Protein AF-A0A7L4PJ26-F1 (afdb_monomer)

Solvent-accessible surface area (backbone atoms only — not comparable to full-atom values): 9866 Å² total; per-residue (Å²): 137,61,69,66,60,58,50,50,52,51,51,52,49,51,50,51,50,51,50,52,51,48,54,57,54,48,60,73,40,50,62,30,52,52,49,12,54,52,49,28,62,67,41,43,66,56,24,50,59,35,28,77,72,65,74,39,70,67,61,18,44,49,53,59,51,48,52,52,50,52,55,48,49,56,54,47,43,45,20,51,21,42,43,29,53,58,48,44,71,73,44,66,91,89,40,71,70,36,56,55,32,50,53,51,21,53,53,36,49,48,51,45,66,61,50,48,55,56,52,49,57,66,38,58,81,59,44,83,76,46,63,65,71,60,56,66,55,49,55,55,52,53,52,54,46,38,74,62,46,78,84,52,62,71,58,52,52,50,42,48,52,52,18,52,53,49,20,52,50,46,64,74,47,45,78,66,59,55,70,78,76,111

Foldseek 3Di:
DDPVVVVVVVVVVVVVVVVVVVVVVVVLQPVLLVLLVVLLVVCLVQLVVQCVVPVDNLVSLCVSLVVVVVVVVLLLLLLLLLLLVVVLVVDDPPDPSSVVSPVSSVVSVVVCVVVVVVVVVVCVVVCVPPPPVVCVVPVVVSVVCSNVSHPCSVVVVVSNVSSSVSNSCCNRCVVVVVVVVD

Secondary structure (DSSP, 8-state):
--HHHHHHHHHHHHHHHHHHHHHHHHHHHHHHHHHHHHHHHHHHHHHHHHHHHH--HHHHHHHHHHHHHHHHHHHHHHHHHHHHHHHHHHSPTT-HHHHHHHHHHHHHHHHHHHHHHHHHHHHHTTGGGS-HHHHHHHHHHHHHHHHHTTS-HHHHHHHHHHHHHHHHHHHHHHHHHGGG--

pLDDT: mean 72.15, std 15.3, range [34.91, 95.44]

Sequence (182 aa):
MGQDRRFNIVAAFVIVLAFLAAVYITKAFITTILLSIFLAYILHPFYRKLHDITGNKQLSVAIPVLVVLLVFIFIFLGAIGALATELSILLEPGQPLREEIEEFSGQAMSLAHTYLPTLAARYMDRLSELPMAAASWALPALRDWVTSGASSVPVLFTEFTVAVFFTYYMIIDGPGTLKWAL

Radius of gyration: 22.88 Å; Cα contacts (8 Å, |Δi|>4): 90; chains: 1; bounding box: 68×31×54 Å

Mean predicted aligned error: 13.31 Å

Structure (mmCIF, N/CA/C/O backbone):
data_AF-A0A7L4PJ26-F1
#
_entry.id   AF-A0A7L4PJ26-F1
#
loop_
_atom_site.group_PDB
_atom_site.id
_atom_site.type_symbol
_atom_site.label_atom_id
_atom_site.label_alt_id
_atom_site.label_comp_id
_atom_site.label_asym_id
_atom_site.label_entity_id
_atom_site.label_seq_id
_atom_site.pdbx_PDB_ins_code
_atom_site.Cartn_x
_atom_site.Cartn_y
_atom_site.Cartn_z
_atom_site.occupancy
_atom_site.B_iso_or_equiv
_atom_site.auth_seq_id
_atom_site.auth_comp_id
_atom_site.auth_asym_id
_atom_site.auth_atom_id
_atom_site.pdbx_PDB_model_num
ATOM 1 N N . MET A 1 1 ? -45.159 -14.137 -29.961 1.00 53.47 1 MET A N 1
ATOM 2 C CA . MET A 1 1 ? -44.144 -14.499 -28.941 1.00 53.47 1 MET A CA 1
ATOM 3 C C . MET A 1 1 ? -43.607 -13.208 -28.342 1.00 53.47 1 MET A C 1
ATOM 5 O O . MET A 1 1 ? -43.000 -12.435 -29.070 1.00 53.47 1 MET A O 1
ATOM 9 N N . GLY A 1 2 ? -43.967 -12.935 -27.084 1.00 60.16 2 GLY A N 1
ATOM 10 C CA . GLY A 1 2 ? -44.006 -11.591 -26.493 1.00 60.16 2 GLY A CA 1
ATOM 11 C C . GLY A 1 2 ? -42.650 -10.916 -26.288 1.00 60.16 2 GLY A C 1
ATOM 12 O O . GLY A 1 2 ? -41.658 -11.566 -25.953 1.00 60.16 2 GLY A O 1
ATOM 13 N N . GLN A 1 3 ? -42.648 -9.599 -26.486 1.00 68.88 3 GLN A N 1
ATOM 14 C CA . GLN A 1 3 ? -41.539 -8.664 -26.277 1.00 68.88 3 GLN A CA 1
ATOM 15 C C . GLN A 1 3 ? -40.882 -8.837 -24.893 1.00 68.88 3 GLN A C 1
ATOM 17 O O . GLN A 1 3 ? -39.655 -8.828 -24.791 1.00 68.88 3 GLN A O 1
ATOM 22 N N . ASP A 1 4 ? -41.683 -9.163 -23.878 1.00 76.81 4 ASP A N 1
ATOM 23 C CA . ASP A 1 4 ? -41.254 -9.414 -22.495 1.00 76.81 4 ASP A CA 1
ATOM 24 C C . ASP A 1 4 ? -40.296 -10.605 -22.365 1.00 76.81 4 ASP A C 1
ATOM 26 O O . ASP A 1 4 ? -39.356 -10.583 -21.572 1.00 76.81 4 ASP A O 1
ATOM 30 N N . ARG A 1 5 ? -40.469 -11.647 -23.190 1.00 78.12 5 ARG A N 1
ATOM 31 C CA . ARG A 1 5 ? -39.596 -12.829 -23.160 1.00 78.12 5 ARG A CA 1
ATOM 32 C C . ARG A 1 5 ? -38.215 -12.520 -23.735 1.00 78.12 5 ARG A C 1
ATOM 34 O O . ARG A 1 5 ? -37.225 -13.030 -23.228 1.00 78.12 5 ARG A O 1
ATOM 41 N N . ARG A 1 6 ? -38.135 -11.684 -24.776 1.00 80.00 6 ARG A N 1
ATOM 42 C CA . ARG A 1 6 ? -36.849 -11.249 -25.353 1.00 80.00 6 ARG A CA 1
ATOM 43 C C . ARG A 1 6 ? -36.126 -10.296 -24.402 1.00 80.00 6 ARG A C 1
ATOM 45 O O . ARG A 1 6 ? -34.929 -10.459 -24.198 1.00 80.00 6 ARG A O 1
ATOM 52 N N . PHE A 1 7 ? -36.862 -9.376 -23.774 1.00 83.69 7 PHE A N 1
ATOM 53 C CA . PHE A 1 7 ? -36.324 -8.475 -22.757 1.00 83.69 7 PHE A CA 1
ATOM 54 C C . PHE A 1 7 ? -35.778 -9.237 -21.541 1.00 83.69 7 PHE A C 1
ATOM 56 O O . PHE A 1 7 ? -34.633 -9.012 -21.164 1.00 83.69 7 PHE A O 1
ATOM 63 N N . ASN A 1 8 ? -36.518 -10.212 -20.998 1.00 89.12 8 ASN A N 1
ATOM 64 C CA . ASN A 1 8 ? -36.042 -11.028 -19.874 1.00 89.12 8 ASN A CA 1
ATOM 65 C C . ASN A 1 8 ? -34.800 -11.862 -20.210 1.00 89.12 8 ASN A C 1
ATOM 67 O O . ASN A 1 8 ? -33.936 -12.029 -19.355 1.00 89.12 8 ASN A O 1
ATOM 71 N N . ILE A 1 9 ? -34.677 -12.368 -21.442 1.00 89.44 9 ILE A N 1
ATOM 72 C CA . ILE A 1 9 ? -33.479 -13.111 -21.869 1.00 89.44 9 ILE A CA 1
ATOM 73 C C . ILE A 1 9 ? -32.263 -12.182 -21.936 1.00 89.44 9 ILE A C 1
ATOM 75 O O . ILE A 1 9 ? -31.192 -12.545 -21.457 1.00 89.44 9 ILE A O 1
ATOM 79 N N . VAL A 1 10 ? -32.425 -10.976 -22.488 1.00 91.25 10 VAL A N 1
ATOM 80 C CA . VAL A 1 10 ? -31.342 -9.984 -22.544 1.00 91.25 10 VAL A CA 1
ATOM 81 C C . VAL A 1 10 ? -30.976 -9.505 -21.140 1.00 91.25 10 VAL A C 1
ATOM 83 O O . VAL A 1 10 ? -29.796 -9.452 -20.812 1.00 91.25 10 VAL A O 1
ATOM 86 N N . ALA A 1 11 ? -31.959 -9.230 -20.282 1.00 89.50 11 ALA A N 1
ATOM 87 C CA . ALA A 1 11 ? -31.724 -8.843 -18.894 1.00 89.50 11 ALA A CA 1
ATOM 88 C C . ALA A 1 11 ? -30.979 -9.941 -18.117 1.00 89.50 11 ALA A C 1
ATOM 90 O O . ALA A 1 11 ? -29.985 -9.654 -17.456 1.00 89.50 11 ALA A O 1
ATOM 91 N N . ALA A 1 12 ? -31.394 -11.204 -18.254 1.00 90.69 12 ALA A N 1
ATOM 92 C CA . ALA A 1 12 ? -30.698 -12.334 -17.646 1.00 90.69 12 ALA A CA 1
ATOM 93 C C . ALA A 1 12 ? -29.257 -12.459 -18.162 1.00 90.69 12 ALA A C 1
ATOM 95 O O . ALA A 1 12 ? -28.340 -12.653 -17.369 1.00 90.69 12 ALA A O 1
ATOM 96 N N . PHE A 1 13 ? -29.037 -12.286 -19.469 1.00 94.31 13 PHE A N 1
ATOM 97 C CA . PHE A 1 13 ? -27.697 -12.301 -20.053 1.00 94.31 13 PHE A CA 1
ATOM 98 C C . PHE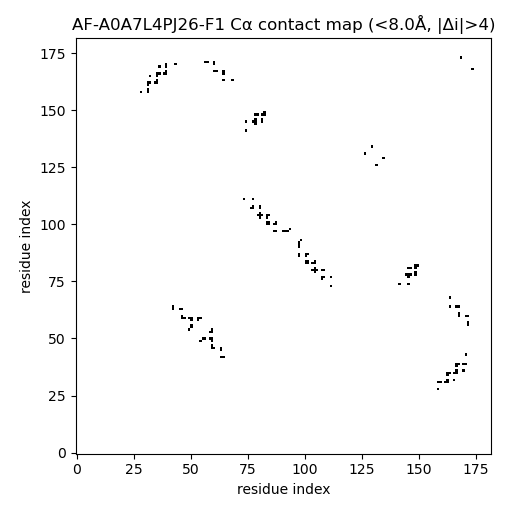 A 1 13 ? -26.814 -11.173 -19.502 1.00 94.31 13 PHE A C 1
ATOM 100 O O . PHE A 1 13 ? -25.672 -11.425 -19.131 1.00 94.31 13 PHE A O 1
ATOM 107 N N . VAL A 1 14 ? -27.345 -9.953 -19.381 1.00 93.31 14 VAL A N 1
ATOM 108 C CA . VAL A 1 14 ? -26.624 -8.806 -18.807 1.00 93.31 14 VAL A CA 1
ATOM 109 C C . VAL A 1 14 ? -26.287 -9.041 -17.335 1.00 93.31 14 VAL A C 1
ATOM 111 O O . VAL A 1 14 ? -25.165 -8.762 -16.928 1.00 93.31 14 VAL A O 1
ATOM 114 N N . ILE A 1 15 ? -27.210 -9.595 -16.544 1.00 94.56 15 ILE A N 1
ATOM 115 C CA . ILE A 1 15 ? -26.962 -9.923 -15.131 1.00 94.56 15 ILE A CA 1
ATOM 116 C C . ILE A 1 15 ? -25.866 -10.982 -15.007 1.00 94.56 15 ILE A C 1
ATOM 118 O O . ILE A 1 15 ? -24.952 -10.825 -14.201 1.00 94.56 15 ILE A O 1
ATOM 122 N N . VAL A 1 16 ? -25.923 -12.040 -15.819 1.00 95.44 16 VAL A N 1
ATOM 123 C CA . VAL A 1 16 ? -24.892 -13.086 -15.837 1.00 95.44 16 VAL A CA 1
ATOM 124 C C . VAL A 1 16 ? -23.545 -12.494 -16.247 1.00 95.44 16 VAL A C 1
ATOM 126 O O . VAL A 1 16 ? -22.550 -12.732 -15.571 1.00 95.44 16 VAL A O 1
ATOM 129 N N . LEU A 1 17 ? -23.504 -11.665 -17.291 1.00 92.94 17 LEU A N 1
ATOM 130 C CA . LEU A 1 17 ? -22.281 -10.995 -17.730 1.00 92.94 17 LEU A CA 1
ATOM 131 C C . LEU A 1 17 ? -21.709 -10.081 -16.634 1.00 92.94 17 LEU A C 1
ATOM 133 O O . LEU A 1 17 ? -20.512 -10.126 -16.368 1.00 92.94 17 LEU A O 1
ATOM 137 N N . ALA A 1 18 ? -22.559 -9.295 -15.969 1.00 91.38 18 ALA A N 1
ATOM 138 C CA . ALA A 1 18 ? -22.169 -8.434 -14.858 1.00 91.38 18 ALA A CA 1
ATOM 139 C C . ALA A 1 18 ? -21.641 -9.249 -13.669 1.00 91.38 18 ALA A C 1
ATOM 141 O O . ALA A 1 18 ? -20.639 -8.873 -13.069 1.00 91.38 18 ALA A O 1
ATOM 142 N N . PHE A 1 19 ? -22.263 -10.389 -13.361 1.00 92.94 19 PHE A N 1
ATOM 143 C CA . PHE A 1 19 ? -21.797 -11.301 -12.321 1.00 92.94 19 PHE A CA 1
ATOM 144 C C . PHE A 1 19 ? -20.434 -11.915 -12.667 1.00 92.94 19 PHE A C 1
ATOM 146 O O . PHE A 1 19 ? -19.528 -11.899 -11.839 1.00 92.94 19 PHE A O 1
ATOM 153 N N . LEU A 1 20 ? -20.249 -12.400 -13.899 1.00 90.56 20 LEU A N 1
ATOM 154 C CA . LEU A 1 20 ? -18.956 -12.909 -14.366 1.00 90.56 20 LEU A CA 1
ATOM 155 C C . LEU A 1 20 ? -17.874 -11.825 -14.336 1.00 90.56 20 LEU A C 1
ATOM 157 O O . LEU A 1 20 ? -16.760 -12.096 -13.891 1.00 90.56 20 LEU A O 1
ATOM 161 N N . ALA A 1 21 ? -18.200 -10.604 -14.765 1.00 83.25 21 ALA A N 1
ATOM 162 C CA . ALA A 1 21 ? -17.292 -9.466 -14.692 1.00 83.25 21 ALA A CA 1
ATOM 163 C C . ALA A 1 21 ? -16.924 -9.144 -13.238 1.00 83.25 21 ALA A C 1
ATOM 165 O O . ALA A 1 21 ? -15.745 -8.985 -12.935 1.00 83.25 21 ALA A O 1
ATOM 166 N N . ALA A 1 22 ? -17.901 -9.128 -12.327 1.00 84.50 22 ALA A N 1
ATOM 167 C CA . ALA A 1 22 ? -17.659 -8.921 -10.904 1.00 84.50 22 ALA A CA 1
ATOM 168 C C . ALA A 1 22 ? -16.729 -10.000 -10.333 1.00 84.50 22 ALA A C 1
ATOM 170 O O . ALA A 1 22 ? -15.711 -9.659 -9.746 1.00 84.50 22 ALA A O 1
ATOM 171 N N . VAL A 1 23 ? -17.001 -11.287 -10.576 1.00 86.38 23 VAL A N 1
ATOM 172 C CA . VAL A 1 23 ? -16.145 -12.396 -10.115 1.00 86.38 23 VAL A CA 1
ATOM 173 C C . VAL A 1 23 ? -14.729 -12.286 -10.682 1.00 86.38 23 VAL A C 1
ATOM 175 O O . VAL A 1 23 ? -13.754 -12.477 -9.954 1.00 86.38 23 VAL A O 1
ATOM 178 N N . TYR A 1 24 ? -14.600 -11.959 -11.969 1.00 80.38 24 TYR A N 1
ATOM 179 C CA . TYR A 1 24 ? -13.304 -11.802 -12.622 1.00 80.38 24 TYR A CA 1
ATOM 180 C C . TYR A 1 24 ? -12.497 -10.646 -12.022 1.00 80.38 24 TYR A C 1
ATOM 182 O O . TYR A 1 24 ? -11.319 -10.817 -11.713 1.00 80.38 24 TYR A O 1
ATOM 190 N N . ILE A 1 25 ? -13.138 -9.497 -11.799 1.00 78.44 25 ILE A N 1
ATOM 191 C CA . ILE A 1 25 ? -12.506 -8.329 -11.183 1.00 78.44 25 ILE A CA 1
ATOM 192 C C . ILE A 1 25 ? -12.137 -8.648 -9.733 1.00 78.44 25 ILE A C 1
ATOM 194 O O . ILE A 1 25 ? -10.988 -8.463 -9.346 1.00 78.44 25 ILE A O 1
ATOM 198 N N . THR A 1 26 ? -13.063 -9.195 -8.940 1.00 81.19 26 THR A N 1
ATOM 199 C CA . THR A 1 26 ? -12.814 -9.543 -7.536 1.00 81.19 26 THR A CA 1
ATOM 200 C C . THR A 1 26 ? -11.654 -10.518 -7.394 1.00 81.19 26 THR A C 1
ATOM 202 O O . THR A 1 26 ? -10.880 -10.368 -6.456 1.00 81.19 26 THR A O 1
ATOM 205 N N . LYS A 1 27 ? -11.469 -11.460 -8.331 1.00 79.69 27 LYS A N 1
ATOM 206 C CA . LYS A 1 27 ? -10.334 -12.395 -8.317 1.00 79.69 27 LYS A CA 1
ATOM 207 C C . LYS A 1 27 ? -8.984 -11.674 -8.243 1.00 79.69 27 LYS A C 1
ATOM 209 O O . LYS A 1 27 ? -8.121 -12.124 -7.494 1.00 79.69 27 LYS A O 1
ATOM 214 N N . ALA A 1 28 ? -8.822 -10.565 -8.968 1.00 71.94 28 ALA A N 1
ATOM 215 C CA . ALA A 1 28 ? -7.603 -9.755 -8.931 1.00 71.94 28 ALA A CA 1
ATOM 216 C C . ALA A 1 28 ? -7.391 -9.064 -7.572 1.00 71.94 28 ALA A C 1
ATOM 218 O O . ALA A 1 28 ? -6.261 -8.804 -7.186 1.00 71.94 28 ALA A O 1
ATOM 219 N N . PHE A 1 29 ? -8.464 -8.835 -6.812 1.00 77.62 29 PHE A N 1
ATOM 220 C CA . PHE A 1 29 ? -8.420 -8.183 -5.503 1.00 77.62 29 PHE A CA 1
ATOM 221 C C . PHE A 1 29 ? -8.436 -9.154 -4.315 1.00 77.62 29 PHE A C 1
ATOM 223 O O . PHE A 1 29 ? -8.331 -8.700 -3.178 1.00 77.62 29 PHE A O 1
ATOM 230 N N . ILE A 1 30 ? -8.552 -10.475 -4.516 1.00 81.19 30 ILE A N 1
ATOM 231 C CA . ILE A 1 30 ? -8.555 -11.440 -3.396 1.00 81.19 30 ILE A CA 1
ATOM 232 C C . ILE A 1 30 ? -7.264 -11.315 -2.583 1.00 81.19 30 ILE A C 1
ATOM 234 O O . ILE A 1 30 ? -7.315 -11.260 -1.356 1.00 81.19 30 ILE A O 1
ATOM 238 N N . THR A 1 31 ? -6.116 -11.226 -3.257 1.00 77.75 31 THR A N 1
ATOM 239 C CA . THR A 1 31 ? -4.800 -11.017 -2.636 1.00 77.75 31 THR A CA 1
ATOM 240 C C . THR A 1 31 ? -4.748 -9.699 -1.874 1.00 77.75 31 THR A C 1
ATOM 242 O O . THR A 1 31 ? -4.296 -9.676 -0.734 1.00 77.75 31 THR A O 1
ATOM 245 N N . THR A 1 32 ? -5.280 -8.624 -2.455 1.00 84.50 32 THR A N 1
ATOM 246 C CA . THR A 1 32 ? -5.390 -7.303 -1.825 1.00 84.50 32 THR A CA 1
ATOM 247 C C . THR A 1 32 ? -6.240 -7.333 -0.555 1.00 84.50 32 THR A C 1
ATOM 249 O O . THR A 1 32 ? -5.845 -6.784 0.472 1.00 84.50 32 THR A O 1
ATOM 252 N N . ILE A 1 33 ? -7.392 -8.007 -0.597 1.00 84.06 33 ILE A N 1
ATOM 253 C CA . ILE A 1 33 ? -8.284 -8.167 0.555 1.00 84.06 33 ILE A CA 1
ATOM 254 C C . ILE A 1 33 ? -7.578 -8.981 1.642 1.00 84.06 33 ILE A C 1
ATOM 256 O O . ILE A 1 33 ? -7.549 -8.558 2.797 1.00 84.06 33 ILE A O 1
ATOM 260 N N . LEU A 1 34 ? -6.945 -10.103 1.286 1.00 83.94 34 LEU A N 1
ATOM 261 C CA . LEU A 1 34 ? -6.194 -10.931 2.234 1.00 83.94 34 LEU A CA 1
ATOM 262 C C . LEU A 1 34 ? -5.057 -10.141 2.894 1.00 83.94 34 LEU A C 1
ATOM 264 O O . LEU A 1 34 ? -4.889 -10.195 4.111 1.00 83.94 34 LEU A O 1
ATOM 268 N N . LEU A 1 35 ? -4.312 -9.379 2.089 1.00 83.19 35 LEU A N 1
ATOM 269 C CA . LEU A 1 35 ? -3.246 -8.502 2.555 1.00 83.19 35 LEU A CA 1
ATOM 270 C C . LEU A 1 35 ? -3.797 -7.452 3.517 1.00 83.19 35 LEU A C 1
ATOM 272 O O . LEU A 1 35 ? -3.187 -7.218 4.552 1.00 83.19 35 LEU A O 1
ATOM 276 N N . SER A 1 36 ? -4.957 -6.860 3.224 1.00 86.69 36 SER A N 1
ATOM 277 C CA . SER A 1 36 ? -5.571 -5.867 4.107 1.00 86.69 36 SER A CA 1
ATOM 278 C C . SER A 1 36 ? -6.017 -6.457 5.447 1.00 86.69 36 SER A C 1
ATOM 280 O O . SER A 1 36 ? -5.772 -5.854 6.488 1.00 86.69 36 SER A O 1
ATOM 282 N N . ILE A 1 37 ? -6.581 -7.671 5.453 1.00 84.50 37 ILE A N 1
ATOM 283 C CA . ILE A 1 37 ? -6.932 -8.401 6.681 1.00 84.50 37 ILE A CA 1
ATOM 284 C C . ILE A 1 37 ? -5.671 -8.680 7.501 1.00 84.50 37 ILE A C 1
ATOM 286 O O . ILE A 1 37 ? -5.635 -8.435 8.708 1.00 84.50 37 ILE A O 1
ATOM 290 N N . PHE A 1 38 ? -4.624 -9.171 6.841 1.00 82.88 38 PHE A N 1
ATOM 291 C CA . PHE A 1 38 ? -3.339 -9.454 7.467 1.00 82.88 38 PHE A CA 1
ATOM 292 C C . PHE A 1 38 ? -2.707 -8.190 8.058 1.00 82.88 38 PHE A C 1
ATOM 294 O O . PHE A 1 38 ? -2.269 -8.186 9.209 1.00 82.88 38 PHE A O 1
ATOM 301 N N . LEU A 1 39 ? -2.713 -7.094 7.302 1.00 84.38 39 LEU A N 1
ATOM 302 C CA . LEU A 1 39 ? -2.165 -5.819 7.729 1.00 84.38 39 LEU A CA 1
ATOM 303 C C . LEU A 1 39 ? -2.977 -5.238 8.890 1.00 84.38 39 LEU A C 1
ATOM 305 O O . LEU A 1 39 ? -2.391 -4.795 9.872 1.00 84.38 39 LEU A O 1
ATOM 309 N N . ALA A 1 40 ? -4.307 -5.328 8.844 1.00 86.69 40 ALA A N 1
ATOM 310 C CA . ALA A 1 40 ? -5.180 -4.924 9.941 1.00 86.69 40 ALA A CA 1
ATOM 311 C C . ALA A 1 40 ? -4.874 -5.704 11.224 1.00 86.69 40 ALA A C 1
ATOM 313 O O . ALA A 1 40 ? -4.765 -5.109 12.296 1.00 86.69 40 ALA A O 1
ATOM 314 N N . TYR A 1 41 ? -4.664 -7.018 11.115 1.00 83.88 41 TYR A N 1
ATOM 315 C CA . TYR A 1 41 ? -4.282 -7.862 12.243 1.00 83.88 41 TYR A CA 1
ATOM 316 C C . TYR A 1 41 ? -2.921 -7.464 12.836 1.00 83.88 41 TYR A C 1
ATOM 318 O O . TYR A 1 41 ? -2.800 -7.315 14.054 1.00 83.88 41 TYR A O 1
ATOM 326 N N . ILE A 1 42 ? -1.908 -7.226 11.994 1.00 82.88 42 ILE A N 1
ATOM 327 C CA . ILE A 1 42 ? -0.573 -6.790 12.439 1.00 82.88 42 ILE A CA 1
ATOM 328 C C . ILE A 1 42 ? -0.614 -5.396 13.067 1.00 82.88 42 ILE A C 1
ATOM 330 O O . ILE A 1 42 ? 0.072 -5.148 14.059 1.00 82.88 42 ILE A O 1
ATOM 334 N N . LEU A 1 43 ? -1.404 -4.479 12.508 1.00 86.94 43 LEU A N 1
ATOM 335 C CA . LEU A 1 43 ? -1.479 -3.091 12.965 1.00 86.94 43 LEU A CA 1
ATOM 336 C C . LEU A 1 43 ? -2.364 -2.930 14.201 1.00 86.94 43 LEU A C 1
ATOM 338 O O . LEU A 1 43 ? -2.189 -1.962 14.936 1.00 86.94 43 LEU A O 1
ATOM 342 N N . HIS A 1 44 ? -3.265 -3.871 14.481 1.00 83.00 44 HIS A N 1
ATOM 343 C CA . HIS A 1 44 ? -4.161 -3.821 15.634 1.00 83.00 44 HIS A CA 1
ATOM 344 C C . HIS A 1 44 ? -3.463 -3.567 16.992 1.00 83.00 44 HIS A C 1
ATOM 346 O O . HIS A 1 44 ? -3.903 -2.673 17.720 1.00 83.00 44 HIS A O 1
ATOM 352 N N . PRO A 1 45 ? -2.373 -4.267 17.382 1.00 81.50 45 PRO A N 1
ATOM 353 C CA . PRO A 1 45 ? -1.665 -3.966 18.632 1.00 81.50 45 PRO A CA 1
ATOM 354 C C . PRO A 1 45 ? -1.067 -2.552 18.665 1.00 81.50 45 PRO A C 1
ATOM 356 O O . PRO A 1 45 ? -1.026 -1.934 19.731 1.00 81.50 45 PRO A O 1
ATOM 359 N N . PHE A 1 46 ? -0.626 -2.028 17.518 1.00 83.56 46 PHE A N 1
ATOM 360 C CA . PHE A 1 46 ? -0.117 -0.659 17.406 1.00 83.56 46 PHE A CA 1
ATOM 361 C C . PHE A 1 46 ? -1.250 0.355 17.529 1.00 83.56 46 PHE A C 1
ATOM 363 O O . PHE A 1 46 ? -1.130 1.288 18.320 1.00 83.56 46 PHE A O 1
ATOM 370 N N . TYR A 1 47 ? -2.365 0.121 16.829 1.00 84.75 47 TYR A N 1
ATOM 371 C CA . TYR A 1 47 ? -3.596 0.894 16.963 1.00 84.75 47 TYR A CA 1
ATOM 372 C C . TYR A 1 47 ? -4.036 0.973 18.425 1.00 84.75 47 TYR A C 1
ATOM 374 O O . TYR A 1 47 ? -4.251 2.075 18.915 1.00 84.75 47 TYR A O 1
ATOM 382 N N . ARG A 1 48 ? -4.115 -0.160 19.140 1.00 82.38 48 ARG A N 1
ATOM 383 C CA . ARG A 1 48 ? -4.585 -0.187 20.533 1.00 82.38 48 ARG A CA 1
ATOM 384 C C . ARG A 1 48 ? -3.704 0.663 21.442 1.00 82.38 48 ARG A C 1
ATOM 386 O O . ARG A 1 48 ? -4.215 1.540 22.122 1.00 82.38 48 ARG A O 1
ATOM 393 N N . LYS A 1 49 ? -2.381 0.467 21.384 1.00 85.06 49 LYS A N 1
ATOM 394 C CA . LYS A 1 49 ? -1.428 1.272 22.167 1.00 85.06 49 LYS A CA 1
ATOM 395 C C . LYS A 1 49 ? -1.556 2.761 21.866 1.00 85.06 49 LYS A C 1
ATOM 397 O O . LYS A 1 49 ? -1.494 3.579 22.775 1.00 85.06 49 LYS A O 1
ATOM 402 N N . LEU A 1 50 ? -1.732 3.120 20.596 1.00 84.62 50 LEU A N 1
ATOM 403 C CA . LEU A 1 50 ? -1.925 4.512 20.214 1.00 84.62 50 LEU A CA 1
ATOM 404 C C . LEU A 1 50 ? -3.283 5.043 20.654 1.00 84.62 50 LEU A C 1
ATOM 406 O O . LEU A 1 50 ? -3.376 6.203 21.037 1.00 84.62 50 LEU A O 1
ATOM 410 N N . HIS A 1 51 ? -4.329 4.227 20.618 1.00 86.88 51 HIS A N 1
ATOM 411 C CA . HIS A 1 51 ? -5.659 4.607 21.070 1.00 86.88 51 HIS A CA 1
ATOM 412 C C . HIS A 1 51 ? -5.683 4.892 22.564 1.00 86.88 51 HIS A C 1
ATOM 414 O O . HIS A 1 51 ? -6.219 5.924 22.964 1.00 86.88 51 HIS A O 1
ATOM 420 N N . ASP A 1 52 ? -4.993 4.066 23.348 1.00 85.31 5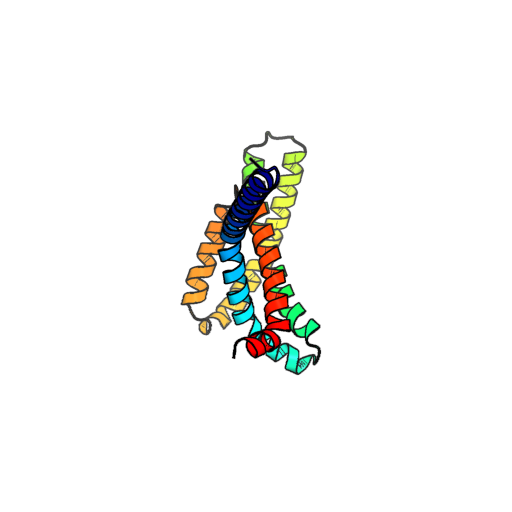2 ASP A N 1
ATOM 421 C CA . ASP A 1 52 ? -4.821 4.255 24.787 1.00 85.31 52 ASP A CA 1
ATOM 422 C C . ASP A 1 52 ? -4.125 5.596 25.115 1.00 85.31 52 ASP A C 1
ATOM 424 O O . ASP A 1 52 ? -4.404 6.200 26.147 1.00 85.31 52 ASP A O 1
ATOM 428 N N . ILE A 1 53 ? -3.254 6.096 24.225 1.00 86.00 53 ILE A N 1
ATOM 429 C CA . ILE A 1 53 ? -2.523 7.367 24.400 1.00 86.00 53 ILE A CA 1
ATOM 430 C C . ILE A 1 53 ? -3.298 8.567 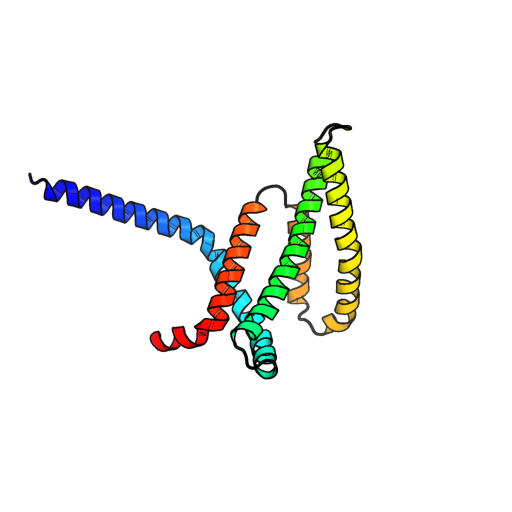23.834 1.00 86.00 53 ILE A C 1
ATOM 432 O O . ILE A 1 53 ? -3.345 9.629 24.448 1.00 86.00 53 ILE A O 1
ATOM 436 N N . THR A 1 54 ? -3.868 8.429 22.636 1.00 85.81 54 THR A N 1
ATOM 437 C CA . THR A 1 54 ? -4.417 9.560 21.864 1.00 85.81 54 THR A CA 1
ATOM 438 C C . THR A 1 54 ? -5.904 9.788 22.140 1.00 85.81 54 THR A C 1
ATOM 440 O O . THR A 1 54 ? -6.415 10.870 21.864 1.00 85.81 54 THR A O 1
ATOM 443 N N . GLY A 1 55 ? -6.639 8.761 22.586 1.00 81.69 55 GLY A N 1
ATOM 444 C CA . GLY A 1 55 ? -8.093 8.789 22.803 1.00 81.69 55 GLY A CA 1
ATOM 445 C C . GLY A 1 55 ? -8.952 8.940 21.534 1.00 81.69 55 GLY A C 1
ATOM 446 O O . GLY A 1 55 ? -10.152 8.675 21.559 1.00 81.69 55 GLY A O 1
ATOM 447 N N . ASN A 1 56 ? -8.366 9.322 20.395 1.00 82.88 56 ASN A N 1
ATOM 448 C CA . ASN A 1 56 ? -9.065 9.515 19.126 1.00 82.88 56 ASN A CA 1
ATOM 449 C C . ASN A 1 56 ? -8.894 8.302 18.201 1.00 82.88 56 ASN A C 1
ATOM 451 O O . ASN A 1 56 ? -7.801 8.037 17.707 1.00 82.88 56 ASN A O 1
ATOM 455 N N . LYS A 1 57 ? -10.000 7.611 17.898 1.00 81.88 57 LYS A N 1
ATOM 456 C CA . LYS A 1 57 ? -10.018 6.426 17.022 1.00 81.88 57 LYS A CA 1
ATOM 457 C C . LYS A 1 57 ? -9.373 6.673 15.653 1.00 81.88 57 LYS A C 1
ATOM 459 O O . LYS A 1 57 ? -8.622 5.824 15.190 1.00 81.88 57 LYS A O 1
ATOM 464 N N . GLN A 1 58 ? -9.631 7.822 15.028 1.00 84.31 58 GLN A N 1
ATOM 465 C CA . GLN A 1 58 ? -9.167 8.115 13.667 1.00 84.31 58 GLN A CA 1
ATOM 466 C C . GLN A 1 58 ? -7.646 8.284 13.613 1.00 84.31 58 GLN A C 1
ATOM 468 O O . GLN A 1 58 ? -6.989 7.683 12.766 1.00 84.31 58 GLN A O 1
ATOM 473 N N . LEU A 1 59 ? -7.079 9.056 14.547 1.00 81.94 59 LEU A N 1
ATOM 474 C CA . LEU A 1 59 ? -5.632 9.292 14.619 1.00 81.94 59 LEU A CA 1
ATOM 475 C C . LEU A 1 59 ? -4.867 8.019 14.982 1.00 81.94 59 LEU A C 1
ATOM 477 O O . LEU A 1 59 ? -3.802 7.752 14.429 1.00 81.94 59 LEU A O 1
ATOM 481 N N . SER A 1 60 ? -5.434 7.201 15.868 1.00 87.19 60 SER A N 1
ATOM 482 C CA . SER A 1 60 ? -4.801 5.960 16.307 1.00 87.19 60 SER A CA 1
ATOM 483 C C . SER A 1 60 ? -4.698 4.908 15.206 1.00 87.19 60 SER A C 1
ATOM 485 O O . SER A 1 60 ? -3.800 4.075 15.268 1.00 87.19 60 SER A O 1
ATOM 487 N N . VAL A 1 61 ? -5.582 4.939 14.203 1.00 86.62 61 VAL A N 1
ATOM 488 C CA . VAL A 1 61 ? -5.475 4.095 12.998 1.00 86.62 61 VAL A CA 1
ATOM 489 C C . VAL A 1 61 ? -4.614 4.765 11.932 1.00 86.62 61 VAL A C 1
ATOM 491 O O . VAL A 1 61 ? -3.786 4.105 11.308 1.00 86.62 61 VAL A O 1
ATOM 494 N N . ALA A 1 62 ? -4.764 6.078 11.741 1.00 88.12 62 ALA A N 1
ATOM 495 C CA . ALA A 1 62 ? -4.050 6.810 10.701 1.00 88.12 62 ALA A CA 1
ATOM 496 C C . ALA A 1 62 ? -2.528 6.706 10.852 1.00 88.12 62 ALA A C 1
ATOM 498 O O . ALA A 1 62 ? -1.844 6.484 9.864 1.00 88.12 62 ALA A O 1
ATOM 499 N N . ILE A 1 63 ? -1.991 6.813 12.071 1.00 86.88 63 ILE A N 1
ATOM 500 C CA . ILE A 1 63 ? -0.540 6.766 12.303 1.00 86.88 63 ILE A CA 1
ATOM 501 C C . ILE A 1 63 ? 0.089 5.416 11.903 1.00 86.88 63 ILE A C 1
ATOM 503 O O . ILE A 1 63 ? 1.023 5.431 11.103 1.00 86.88 63 ILE A O 1
ATOM 507 N N . PRO A 1 64 ? -0.364 4.245 12.392 1.00 86.56 64 PRO A N 1
ATOM 508 C CA . PRO A 1 64 ? 0.226 2.969 11.985 1.00 86.56 64 PRO A CA 1
ATOM 509 C C . PRO A 1 64 ? 0.029 2.686 10.490 1.00 86.56 64 PRO A C 1
ATOM 511 O O . PRO A 1 64 ? 0.944 2.179 9.844 1.00 86.56 64 PRO A O 1
ATOM 514 N N . VAL A 1 65 ? -1.116 3.071 9.917 1.00 87.94 65 VAL A N 1
ATOM 515 C CA . VAL A 1 65 ? -1.359 2.966 8.470 1.00 87.94 65 VAL A CA 1
ATOM 516 C C . VAL A 1 65 ? -0.399 3.867 7.679 1.00 87.94 65 VAL A C 1
ATOM 518 O O . VAL A 1 65 ? 0.170 3.428 6.682 1.00 87.94 65 VAL A O 1
ATOM 521 N N . LEU A 1 66 ? -0.148 5.092 8.148 1.00 88.12 66 LEU A N 1
ATOM 522 C CA . LEU A 1 66 ? 0.812 6.024 7.553 1.00 88.12 66 LEU A CA 1
ATOM 523 C C . LEU A 1 66 ?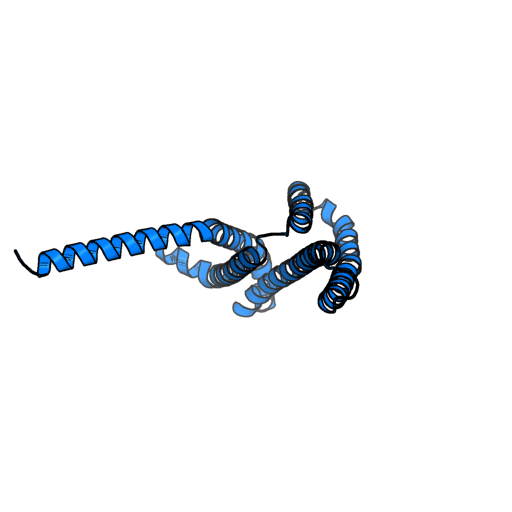 2.240 5.477 7.617 1.00 88.12 66 LEU A C 1
ATOM 525 O O . LEU A 1 66 ? 2.978 5.599 6.648 1.00 88.12 66 LEU A O 1
ATOM 529 N N . VAL A 1 67 ? 2.632 4.843 8.724 1.00 85.69 67 VAL A N 1
ATOM 530 C CA . VAL A 1 67 ? 3.949 4.197 8.835 1.00 85.69 67 VAL A CA 1
ATOM 531 C C . VAL A 1 67 ? 4.099 3.099 7.784 1.00 85.69 67 VAL A C 1
ATOM 533 O O . VAL A 1 67 ? 5.119 3.056 7.101 1.00 85.69 67 VAL A O 1
ATOM 536 N N . VAL A 1 68 ? 3.083 2.252 7.599 1.00 85.69 68 VAL A N 1
ATOM 537 C CA . VAL A 1 68 ? 3.105 1.231 6.539 1.00 85.69 68 VAL A CA 1
ATOM 538 C C . VAL A 1 68 ? 3.187 1.865 5.151 1.00 85.69 68 VAL A C 1
ATOM 540 O O . VAL A 1 68 ? 3.976 1.411 4.323 1.00 85.69 68 VAL A O 1
ATOM 543 N N . LEU A 1 69 ? 2.427 2.935 4.904 1.00 86.50 69 LEU A N 1
ATOM 544 C CA . LEU A 1 69 ? 2.481 3.680 3.648 1.00 86.50 69 LEU A CA 1
ATOM 545 C C . LEU A 1 69 ? 3.888 4.237 3.384 1.00 86.50 69 LEU A C 1
ATOM 547 O O . LEU A 1 69 ? 4.396 4.097 2.278 1.00 86.50 69 LEU A O 1
ATOM 551 N N . LEU A 1 70 ? 4.541 4.821 4.392 1.00 83.50 70 LEU A N 1
ATOM 552 C CA . LEU A 1 70 ? 5.901 5.354 4.269 1.00 83.50 70 LEU A CA 1
ATOM 553 C C . LEU A 1 70 ? 6.929 4.256 3.985 1.00 83.50 70 LEU A C 1
ATOM 555 O O . LEU A 1 70 ? 7.788 4.435 3.124 1.00 83.50 70 LEU A O 1
ATOM 559 N N . VAL A 1 71 ? 6.825 3.111 4.667 1.00 79.31 71 VAL A N 1
ATOM 560 C CA . VAL A 1 71 ? 7.685 1.947 4.404 1.00 79.31 71 VAL A CA 1
ATOM 561 C C . VAL A 1 71 ? 7.507 1.471 2.963 1.00 79.31 71 VAL A C 1
ATOM 563 O O . VAL A 1 71 ? 8.494 1.245 2.266 1.00 79.31 71 VAL A O 1
ATOM 566 N N . PHE A 1 72 ? 6.265 1.379 2.487 1.00 80.25 72 PHE A N 1
ATOM 567 C CA . PHE A 1 72 ? 5.986 1.006 1.106 1.00 80.25 72 PHE A CA 1
ATOM 568 C C . PHE A 1 72 ? 6.518 2.023 0.099 1.00 80.25 72 PHE A C 1
ATOM 570 O O . PHE A 1 72 ? 7.159 1.614 -0.859 1.00 80.25 72 PHE A O 1
ATOM 577 N N . ILE A 1 73 ? 6.318 3.327 0.316 1.00 79.69 73 ILE A N 1
ATOM 578 C CA . ILE A 1 73 ? 6.853 4.382 -0.563 1.00 79.69 73 ILE A CA 1
ATOM 579 C C . ILE A 1 73 ? 8.372 4.265 -0.675 1.00 79.69 73 ILE A C 1
ATOM 581 O O . ILE A 1 73 ? 8.916 4.377 -1.769 1.00 79.69 73 ILE A O 1
ATOM 585 N N . PHE A 1 74 ? 9.054 4.016 0.441 1.00 72.69 74 PHE A N 1
ATOM 586 C CA . PHE A 1 74 ? 10.503 3.867 0.454 1.00 72.69 74 PHE A CA 1
ATOM 587 C C . PHE A 1 74 ? 10.964 2.667 -0.385 1.00 72.69 74 PHE A C 1
ATOM 589 O O . PHE A 1 74 ? 11.869 2.788 -1.209 1.00 72.69 74 PHE A O 1
ATOM 596 N N . ILE A 1 75 ? 10.297 1.522 -0.224 1.00 70.00 75 ILE A N 1
ATOM 597 C CA . ILE A 1 75 ? 10.534 0.320 -1.032 1.00 70.00 75 ILE A CA 1
ATOM 598 C C . ILE A 1 75 ? 10.241 0.610 -2.516 1.00 70.00 75 ILE A C 1
ATOM 600 O O . ILE A 1 75 ? 11.054 0.305 -3.386 1.00 70.00 75 ILE A O 1
ATOM 604 N N . PHE A 1 76 ? 9.122 1.276 -2.798 1.00 73.81 76 PHE A N 1
ATOM 605 C CA . PHE A 1 76 ? 8.662 1.642 -4.135 1.00 73.81 76 PHE A CA 1
ATOM 606 C C . PHE A 1 76 ? 9.624 2.556 -4.888 1.00 73.81 76 PHE A C 1
ATOM 608 O O . PHE A 1 76 ? 9.934 2.289 -6.047 1.00 73.81 76 PHE A O 1
ATOM 615 N N . LEU A 1 77 ? 10.169 3.574 -4.220 1.00 70.62 77 LEU A N 1
ATOM 616 C CA . LEU A 1 77 ? 11.222 4.421 -4.780 1.00 70.62 77 LEU A CA 1
ATOM 617 C C . LEU A 1 77 ? 12.465 3.610 -5.159 1.00 70.62 77 LEU A C 1
ATOM 619 O O . LEU A 1 77 ? 13.049 3.854 -6.212 1.00 70.62 77 LEU A O 1
ATOM 623 N N . GLY A 1 78 ? 12.837 2.621 -4.341 1.00 67.06 78 GLY A N 1
ATOM 624 C CA . GLY A 1 78 ? 13.937 1.706 -4.646 1.00 67.06 78 GLY A CA 1
ATOM 625 C C . GLY A 1 78 ? 13.705 0.902 -5.929 1.00 67.06 78 GLY A C 1
ATOM 626 O O . GLY A 1 78 ? 14.605 0.812 -6.762 1.00 67.06 78 GLY A O 1
ATOM 627 N N . ALA A 1 79 ? 12.493 0.375 -6.135 1.00 68.31 79 ALA A N 1
ATOM 628 C CA . ALA A 1 79 ? 12.154 -0.338 -7.370 1.00 68.31 79 ALA A CA 1
ATOM 629 C C . ALA A 1 79 ? 12.130 0.573 -8.603 1.00 68.31 79 ALA A C 1
ATOM 631 O O . ALA A 1 79 ? 12.644 0.178 -9.647 1.00 68.31 79 ALA A O 1
ATOM 632 N N . ILE A 1 80 ? 11.593 1.797 -8.497 1.00 69.38 80 ILE A N 1
ATOM 633 C CA . ILE A 1 80 ? 11.663 2.767 -9.603 1.00 69.38 80 ILE A CA 1
ATOM 634 C C . ILE A 1 80 ? 13.125 3.114 -9.913 1.00 69.38 80 ILE A C 1
ATOM 636 O O . ILE A 1 80 ? 13.482 3.195 -11.081 1.00 69.38 80 ILE A O 1
ATOM 640 N N . GLY A 1 81 ? 13.988 3.270 -8.906 1.00 65.81 81 GLY A N 1
ATOM 641 C CA . GLY A 1 81 ? 15.424 3.502 -9.112 1.00 65.81 81 GLY A CA 1
ATOM 642 C C . GLY A 1 81 ? 16.131 2.348 -9.841 1.00 65.81 81 GLY A C 1
ATOM 643 O O . GLY A 1 81 ? 16.954 2.578 -10.729 1.00 65.81 81 GLY A O 1
ATO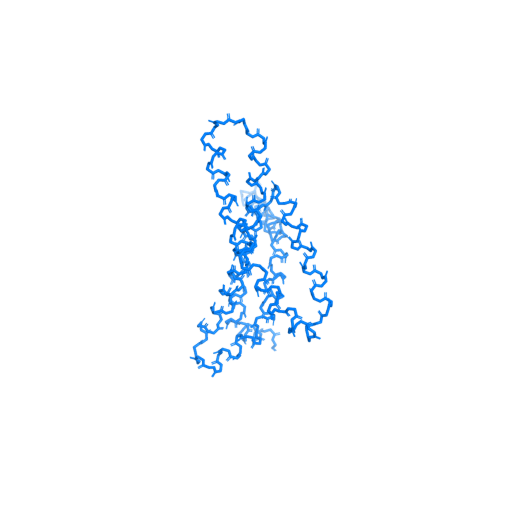M 644 N N . ALA A 1 82 ? 15.775 1.100 -9.525 1.00 67.62 82 ALA A N 1
ATOM 645 C CA . ALA A 1 82 ? 16.292 -0.077 -10.226 1.00 67.62 82 ALA A CA 1
ATOM 646 C C . ALA A 1 82 ? 15.839 -0.106 -11.699 1.00 67.62 82 ALA A C 1
ATOM 648 O O . ALA A 1 82 ? 16.674 -0.200 -12.597 1.00 67.62 82 ALA A O 1
ATOM 649 N N . LEU A 1 83 ? 14.541 0.092 -11.948 1.00 69.69 83 LEU A N 1
ATOM 650 C CA . LEU A 1 83 ? 13.957 0.269 -13.285 1.00 69.69 83 LEU A CA 1
ATOM 651 C C . LEU A 1 83 ? 14.630 1.393 -14.079 1.00 69.69 83 LEU A C 1
ATOM 653 O O . LEU A 1 83 ? 14.965 1.225 -15.246 1.00 69.69 83 LEU A O 1
ATOM 657 N N . ALA A 1 84 ? 14.831 2.545 -13.443 1.00 68.69 84 ALA A N 1
ATOM 658 C CA . ALA A 1 84 ? 15.489 3.703 -14.030 1.00 68.69 84 ALA A CA 1
ATOM 659 C C . ALA A 1 84 ? 16.909 3.349 -14.495 1.00 68.69 84 ALA A C 1
ATOM 661 O O . ALA A 1 84 ? 17.319 3.717 -15.593 1.00 68.69 84 ALA A O 1
ATOM 662 N N . THR A 1 85 ? 17.632 2.560 -13.704 1.00 67.50 85 THR A N 1
ATOM 663 C CA . THR A 1 85 ? 18.969 2.073 -14.064 1.00 67.50 85 THR A CA 1
ATOM 664 C C . THR A 1 85 ? 18.936 1.113 -15.256 1.00 67.50 85 THR A C 1
ATOM 666 O O . THR A 1 85 ? 19.792 1.193 -16.130 1.00 67.50 85 THR A O 1
ATOM 669 N N . GLU A 1 86 ? 17.945 0.224 -15.345 1.00 67.81 86 GLU A N 1
ATOM 670 C CA . GLU A 1 86 ? 17.784 -0.647 -16.519 1.00 67.81 86 GLU A CA 1
ATOM 671 C C . GLU A 1 86 ? 17.437 0.153 -17.781 1.00 67.81 86 GLU A C 1
ATOM 673 O O . GLU A 1 86 ? 17.975 -0.105 -18.858 1.00 67.81 86 GLU A O 1
ATOM 678 N N . LEU A 1 87 ? 16.580 1.167 -17.646 1.00 72.50 87 LEU A N 1
ATOM 679 C CA . LEU A 1 87 ? 16.207 2.045 -18.749 1.00 72.50 87 LEU A CA 1
ATOM 680 C C . LEU A 1 87 ? 17.396 2.881 -19.231 1.00 72.50 87 LEU A C 1
ATOM 682 O O . LEU A 1 87 ? 17.610 2.978 -20.436 1.00 72.50 87 LEU A O 1
ATOM 686 N N . SER A 1 88 ? 18.220 3.436 -18.340 1.00 67.38 88 SER A N 1
ATOM 687 C CA . SER A 1 88 ? 19.367 4.264 -18.741 1.00 67.38 88 SER A CA 1
ATOM 688 C C . SER A 1 88 ? 20.444 3.496 -19.521 1.00 67.38 88 SER A C 1
ATOM 690 O O . SER A 1 88 ? 21.201 4.109 -20.279 1.00 67.38 88 SER A O 1
ATOM 692 N N . ILE A 1 89 ? 20.494 2.166 -19.381 1.00 76.44 89 ILE A N 1
ATOM 693 C CA . ILE A 1 89 ? 21.349 1.269 -20.177 1.00 76.44 89 ILE A CA 1
ATOM 694 C C . ILE A 1 89 ? 20.793 1.082 -21.597 1.00 76.44 89 ILE A C 1
ATOM 696 O O . ILE A 1 89 ? 21.564 0.915 -22.541 1.00 76.44 89 ILE A O 1
ATOM 700 N N . LEU A 1 90 ? 19.466 1.105 -21.755 1.00 79.31 90 LEU A N 1
ATOM 701 C CA . LEU A 1 90 ? 18.789 0.940 -23.045 1.00 79.31 90 LEU A CA 1
ATOM 702 C C . LEU A 1 90 ? 18.719 2.242 -23.855 1.00 79.31 90 LEU A C 1
ATOM 704 O O . LEU A 1 90 ? 18.627 2.189 -25.081 1.00 79.31 90 LEU A O 1
ATOM 708 N N . LEU A 1 91 ? 18.743 3.401 -23.191 1.00 78.00 91 LEU A N 1
ATOM 709 C CA . LEU A 1 91 ? 18.761 4.702 -23.857 1.00 78.00 91 LEU A CA 1
ATOM 710 C C . LEU A 1 91 ? 20.166 5.062 -24.359 1.00 78.00 91 LEU A C 1
ATOM 712 O O . LEU A 1 91 ? 21.168 4.869 -23.670 1.00 78.00 91 LEU A O 1
ATOM 716 N N . GLU A 1 92 ? 20.229 5.664 -25.548 1.00 77.25 92 GLU A N 1
ATOM 717 C CA . GLU A 1 92 ? 21.484 6.167 -26.105 1.00 77.25 92 GLU A CA 1
ATOM 718 C C . GLU A 1 92 ? 22.068 7.316 -25.254 1.00 77.25 92 GLU A C 1
ATOM 720 O O . GLU A 1 92 ? 21.318 8.151 -24.726 1.00 77.25 92 GLU A O 1
ATOM 725 N N . PRO A 1 93 ? 23.406 7.406 -25.134 1.00 73.31 93 PRO A N 1
ATOM 726 C CA . PRO A 1 93 ? 24.064 8.514 -24.448 1.00 73.31 93 PRO A CA 1
ATOM 727 C C . PRO A 1 93 ? 23.693 9.875 -25.062 1.00 73.31 93 PRO A C 1
ATOM 729 O O . PRO A 1 93 ? 23.775 10.050 -26.275 1.00 73.31 93 PRO A O 1
ATOM 732 N N . GLY A 1 94 ? 23.328 10.852 -24.222 1.00 69.44 94 GLY A N 1
ATOM 733 C CA . GLY A 1 94 ? 23.007 12.229 -24.636 1.00 69.44 94 GLY A CA 1
ATOM 734 C C . GLY A 1 94 ? 21.519 12.534 -24.847 1.00 69.44 94 GLY A C 1
ATOM 735 O O . GLY A 1 94 ? 21.180 13.650 -25.237 1.00 69.44 94 GLY A O 1
ATOM 736 N N . GLN A 1 95 ? 20.615 11.581 -24.591 1.00 78.31 95 GLN A N 1
ATOM 737 C CA . GLN A 1 95 ? 19.184 11.887 -24.535 1.00 78.31 95 GLN A CA 1
ATOM 738 C C . GLN A 1 95 ? 18.818 12.576 -23.207 1.00 78.31 95 GLN A C 1
ATOM 740 O O . GLN A 1 95 ? 19.188 12.063 -22.151 1.00 78.31 95 GLN A O 1
ATOM 745 N N . PRO A 1 96 ? 18.014 13.658 -23.224 1.00 76.75 96 PRO A N 1
ATOM 746 C CA . PRO A 1 96 ? 17.622 14.379 -22.006 1.00 76.75 96 PRO A CA 1
ATOM 747 C C . PRO A 1 96 ? 16.869 13.480 -21.015 1.00 76.75 96 PRO A C 1
ATOM 749 O O . PRO A 1 96 ? 17.043 13.590 -19.807 1.00 76.75 96 PRO A O 1
ATOM 752 N N . LEU A 1 97 ? 16.101 12.515 -21.533 1.00 75.62 97 LEU A N 1
ATOM 753 C CA . LEU A 1 97 ? 15.391 11.530 -20.720 1.00 75.62 97 LEU A CA 1
ATOM 754 C C . LEU A 1 97 ? 16.348 10.596 -19.956 1.00 75.62 97 LEU A C 1
ATOM 756 O O . LEU A 1 97 ? 16.022 10.154 -18.863 1.00 75.62 97 LEU A O 1
ATOM 760 N N . ARG A 1 98 ? 17.537 10.301 -20.500 1.00 74.00 98 ARG A N 1
ATOM 761 C CA . ARG A 1 98 ? 18.545 9.461 -19.835 1.00 74.00 98 ARG A CA 1
ATOM 762 C C . ARG A 1 98 ? 19.177 10.189 -18.650 1.00 74.00 98 ARG A C 1
ATOM 764 O O . ARG A 1 98 ? 19.340 9.581 -17.600 1.00 74.00 98 ARG A O 1
ATOM 771 N N . GLU A 1 99 ? 19.489 11.474 -18.812 1.00 76.12 99 GLU A N 1
ATOM 772 C CA . GLU A 1 99 ? 20.073 12.313 -17.755 1.00 76.12 99 GLU A CA 1
ATOM 773 C C . GLU A 1 99 ? 19.104 12.486 -16.574 1.00 76.12 99 GLU A C 1
ATOM 775 O O . GLU A 1 99 ? 19.499 12.304 -15.424 1.00 76.12 99 GLU A O 1
ATOM 780 N N . GLU A 1 100 ? 17.816 12.721 -16.850 1.00 77.31 100 GLU A N 1
ATOM 781 C CA . GLU A 1 100 ? 16.770 12.837 -15.821 1.00 77.31 100 GLU A CA 1
ATOM 782 C C . GLU A 1 100 ? 16.565 11.517 -15.046 1.00 77.31 100 GLU A C 1
ATOM 784 O O . GLU A 1 100 ? 16.416 11.507 -13.821 1.00 77.31 100 GLU A O 1
ATOM 789 N N . ILE A 1 101 ? 16.628 10.380 -15.747 1.00 73.50 101 ILE A N 1
ATOM 790 C CA . ILE A 1 101 ? 16.539 9.033 -15.163 1.00 73.50 101 ILE A CA 1
ATOM 791 C C . ILE A 1 101 ? 17.774 8.701 -14.305 1.00 73.50 101 ILE A C 1
ATOM 793 O O . ILE A 1 101 ? 17.629 8.124 -13.224 1.00 73.50 101 ILE A O 1
ATOM 797 N N . GLU A 1 102 ? 18.981 9.052 -14.759 1.00 75.06 102 GLU A N 1
ATOM 798 C CA . GLU A 1 102 ? 20.228 8.848 -14.007 1.00 75.06 102 GLU A CA 1
ATOM 799 C C . GLU A 1 102 ? 20.260 9.699 -12.729 1.00 75.06 102 GLU A C 1
ATOM 801 O O . GLU A 1 102 ? 20.625 9.191 -11.665 1.00 75.06 102 GLU A O 1
ATOM 806 N N . GLU A 1 103 ? 19.814 10.957 -12.798 1.00 79.44 103 GLU A N 1
ATOM 807 C CA . GLU A 1 103 ? 19.719 11.839 -11.633 1.00 79.44 103 GLU A CA 1
ATOM 808 C C . GLU A 1 103 ? 18.699 11.312 -10.610 1.00 79.44 103 GLU A C 1
ATOM 810 O O . GLU A 1 103 ? 19.019 11.178 -9.423 1.00 79.44 103 GLU A O 1
ATOM 815 N N . PHE A 1 104 ? 17.497 10.938 -11.061 1.00 75.62 104 PHE A N 1
ATOM 816 C CA . PHE A 1 104 ? 16.468 10.353 -10.200 1.00 75.62 104 PHE A CA 1
ATOM 817 C C . PHE A 1 104 ? 16.940 9.046 -9.541 1.00 75.62 104 PHE A C 1
ATOM 819 O O . PHE A 1 104 ? 16.787 8.872 -8.328 1.00 75.62 104 PHE A O 1
ATOM 826 N N . SER A 1 105 ? 17.544 8.138 -10.318 1.00 67.62 105 SER A N 1
ATOM 827 C CA . SER A 1 105 ? 18.108 6.878 -9.816 1.00 67.62 105 SER A CA 1
ATOM 828 C C . SER A 1 105 ? 19.182 7.133 -8.758 1.00 67.62 105 SER A C 1
ATOM 830 O O . SER A 1 105 ? 19.124 6.564 -7.666 1.00 67.62 105 SER A O 1
ATOM 832 N N . GLY A 1 106 ? 20.114 8.053 -9.028 1.00 69.81 106 GLY A N 1
ATOM 833 C CA . GLY A 1 106 ? 21.163 8.435 -8.087 1.00 69.81 106 GLY A CA 1
ATOM 834 C C . GLY A 1 106 ? 20.603 8.967 -6.765 1.00 69.81 106 GLY A C 1
ATOM 835 O O . GLY A 1 106 ? 21.041 8.545 -5.691 1.00 69.81 106 GLY A O 1
ATOM 836 N N . GLN A 1 107 ? 19.585 9.830 -6.821 1.00 74.00 107 GLN A N 1
ATOM 837 C CA . GLN A 1 107 ? 18.911 10.347 -5.628 1.00 74.00 107 GLN A CA 1
ATOM 838 C C . GLN A 1 107 ? 18.187 9.233 -4.858 1.00 74.00 107 GLN A C 1
ATOM 840 O O . GLN A 1 107 ? 18.415 9.084 -3.655 1.00 74.00 107 GLN A O 1
ATOM 845 N N . ALA A 1 108 ? 17.388 8.400 -5.530 1.00 65.44 108 ALA A N 1
ATOM 846 C CA . ALA A 1 108 ? 16.676 7.283 -4.907 1.00 65.44 108 ALA A CA 1
ATOM 847 C C . ALA A 1 108 ? 17.639 6.288 -4.232 1.00 65.44 108 ALA A C 1
ATOM 849 O O . ALA A 1 108 ? 17.436 5.903 -3.077 1.00 65.44 108 ALA A O 1
ATOM 850 N N . MET A 1 109 ? 18.731 5.934 -4.913 1.00 61.25 109 MET A N 1
ATOM 851 C CA . MET A 1 109 ? 19.759 5.022 -4.411 1.00 61.25 109 MET A CA 1
ATOM 852 C C . MET A 1 109 ? 20.541 5.635 -3.240 1.00 61.25 109 MET A C 1
ATOM 854 O O . MET A 1 109 ? 20.865 4.937 -2.280 1.00 61.25 109 MET A O 1
ATOM 858 N N . SER A 1 110 ? 20.806 6.946 -3.259 1.00 68.06 110 SER A N 1
ATOM 859 C CA . SER A 1 110 ? 21.471 7.641 -2.149 1.00 68.06 110 SER A CA 1
ATOM 860 C C . SER A 1 110 ? 20.610 7.688 -0.882 1.00 68.06 110 SER A C 1
ATOM 862 O O . SER A 1 110 ? 21.113 7.437 0.216 1.00 68.06 110 SER A O 1
ATOM 864 N N . LEU A 1 111 ? 19.300 7.924 -1.018 1.00 67.12 111 LEU A N 1
ATOM 865 C CA . LEU A 1 111 ? 18.344 7.860 0.089 1.00 67.12 111 LEU A CA 1
ATOM 866 C C . LEU A 1 111 ? 18.270 6.430 0.633 1.00 67.12 111 LEU A C 1
ATOM 868 O O . LEU A 1 111 ? 18.364 6.219 1.844 1.00 67.12 111 LEU A O 1
ATOM 872 N N . ALA A 1 112 ? 18.202 5.440 -0.258 1.00 59.62 112 ALA A N 1
ATOM 873 C CA . ALA A 1 112 ? 18.258 4.034 0.107 1.00 59.62 112 ALA A CA 1
ATOM 874 C C . ALA A 1 112 ? 19.530 3.726 0.921 1.00 59.62 112 ALA A C 1
ATOM 876 O O . ALA A 1 112 ? 19.431 3.282 2.063 1.00 59.62 112 ALA A O 1
ATOM 877 N N . HIS A 1 113 ? 20.720 4.053 0.413 1.00 57.62 113 HIS A N 1
ATOM 878 C CA . HIS A 1 113 ? 21.995 3.824 1.103 1.00 57.62 113 HIS A CA 1
ATOM 879 C C . HIS A 1 113 ? 22.187 4.633 2.390 1.00 57.62 113 HIS A C 1
ATOM 881 O O . HIS A 1 113 ? 22.966 4.217 3.238 1.00 57.62 113 HIS A O 1
ATOM 887 N N . THR A 1 114 ? 21.497 5.755 2.575 1.00 65.81 114 THR A N 1
ATOM 888 C CA . THR A 1 114 ? 21.627 6.577 3.790 1.00 65.81 114 THR A CA 1
ATOM 889 C C . THR A 1 114 ? 20.719 6.070 4.913 1.00 65.81 114 THR A C 1
ATOM 891 O O . THR A 1 114 ? 21.121 5.991 6.078 1.00 65.81 114 THR A O 1
ATOM 894 N N . TYR A 1 115 ? 19.491 5.674 4.574 1.00 58.06 115 TYR A N 1
ATOM 895 C CA . TYR A 1 115 ? 18.478 5.290 5.558 1.00 58.06 115 TYR A CA 1
ATOM 896 C C . TYR A 1 115 ? 18.386 3.769 5.783 1.00 58.06 115 TYR A C 1
ATOM 898 O O . TYR A 1 115 ? 18.103 3.340 6.902 1.00 58.06 115 TYR A O 1
ATOM 906 N N . LEU A 1 116 ? 18.690 2.925 4.785 1.00 54.62 116 LEU A N 1
ATOM 907 C CA . LEU A 1 116 ? 18.665 1.459 4.946 1.00 54.62 116 LEU A CA 1
ATOM 908 C C . LEU A 1 116 ? 19.691 0.926 5.951 1.00 54.62 116 LEU A C 1
ATOM 910 O O . LEU A 1 116 ? 19.301 0.087 6.761 1.00 54.62 116 LEU A O 1
ATOM 914 N N . PRO A 1 117 ? 20.968 1.361 5.971 1.00 52.09 117 PRO A N 1
ATOM 915 C CA . PRO A 1 117 ? 21.942 0.798 6.902 1.00 52.09 117 PRO A CA 1
ATOM 916 C C . PRO A 1 117 ? 21.668 1.225 8.341 1.00 52.09 117 PRO A C 1
ATOM 918 O O . PRO A 1 117 ? 21.941 0.466 9.261 1.00 52.09 117 PRO A O 1
ATOM 921 N N . THR A 1 118 ? 21.102 2.416 8.556 1.00 51.41 118 THR A N 1
ATOM 922 C CA . THR A 1 118 ? 20.740 2.899 9.896 1.00 51.41 118 THR A CA 1
ATOM 923 C C . THR A 1 118 ? 19.501 2.189 10.439 1.00 51.41 118 THR A C 1
ATOM 925 O O . THR A 1 118 ? 19.446 1.905 11.633 1.00 51.41 118 THR A O 1
ATOM 928 N N . LEU A 1 119 ? 18.549 1.815 9.579 1.00 47.84 119 LEU A N 1
ATOM 929 C CA . LEU A 1 119 ? 17.456 0.903 9.924 1.00 47.84 119 LEU A CA 1
ATOM 930 C C . LEU A 1 119 ? 17.981 -0.524 10.159 1.00 47.84 119 LEU A C 1
ATOM 932 O O . LEU A 1 119 ? 17.691 -1.112 11.191 1.00 47.84 119 LEU A O 1
ATOM 936 N N . ALA A 1 120 ? 18.821 -1.070 9.281 1.00 48.03 120 ALA A N 1
ATOM 937 C CA . ALA A 1 120 ? 19.355 -2.424 9.425 1.00 48.03 120 ALA A CA 1
ATOM 938 C C . ALA A 1 120 ? 20.240 -2.582 10.674 1.00 48.03 120 ALA A C 1
ATOM 940 O O . ALA A 1 120 ? 20.011 -3.491 11.463 1.00 48.03 120 ALA A O 1
ATOM 941 N N . ALA A 1 121 ? 21.186 -1.669 10.916 1.00 49.50 121 ALA A N 1
ATOM 942 C CA . ALA A 1 121 ? 22.095 -1.728 12.063 1.00 49.50 121 ALA A CA 1
AT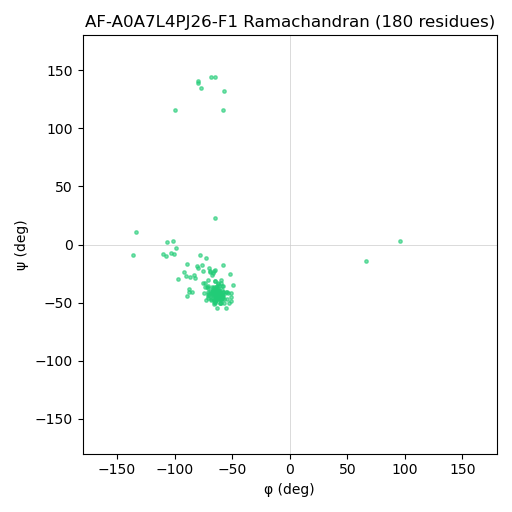OM 943 C C . ALA A 1 121 ? 21.377 -1.483 13.402 1.00 49.50 121 ALA A C 1
ATOM 945 O O . ALA A 1 121 ? 21.640 -2.176 14.379 1.00 49.50 121 ALA A O 1
ATOM 946 N N . ARG A 1 122 ? 20.421 -0.541 13.455 1.00 44.88 122 ARG A N 1
ATOM 947 C CA . ARG A 1 122 ? 19.664 -0.227 14.683 1.00 44.88 122 ARG A CA 1
ATOM 948 C C . ARG A 1 122 ? 18.607 -1.281 15.016 1.00 44.88 122 ARG A C 1
ATOM 950 O O . ARG A 1 122 ? 18.208 -1.397 16.174 1.00 44.88 122 ARG A O 1
ATOM 957 N N . TYR A 1 123 ? 18.159 -2.039 14.016 1.00 47.91 123 TYR A N 1
ATOM 958 C CA . TYR A 1 123 ? 17.298 -3.195 14.216 1.00 47.91 123 TYR A CA 1
ATOM 959 C C . TYR A 1 123 ? 18.091 -4.491 14.410 1.00 47.91 123 TYR A C 1
ATOM 961 O O . TYR A 1 123 ? 17.576 -5.345 15.110 1.00 47.91 123 TYR A O 1
ATOM 969 N N . MET A 1 124 ? 19.317 -4.659 13.893 1.00 45.47 124 MET A N 1
ATOM 970 C CA . MET A 1 124 ? 20.133 -5.878 14.088 1.00 45.47 124 MET A CA 1
ATOM 971 C C . MET A 1 124 ? 20.402 -6.177 15.570 1.00 45.47 124 MET A C 1
ATOM 973 O O . MET A 1 124 ? 20.317 -7.335 15.965 1.00 45.47 124 MET A O 1
ATOM 977 N N . ASP A 1 125 ? 20.583 -5.148 16.401 1.00 53.31 125 ASP A N 1
ATOM 978 C CA . ASP A 1 125 ? 20.737 -5.305 17.858 1.00 53.31 125 ASP A CA 1
ATOM 979 C C . ASP A 1 125 ? 19.415 -5.584 18.609 1.00 53.31 125 ASP A C 1
ATOM 981 O O . ASP A 1 125 ? 19.442 -6.069 19.738 1.00 53.31 125 ASP A O 1
ATOM 985 N N . ARG A 1 126 ? 18.245 -5.307 18.006 1.00 43.88 126 ARG A N 1
ATOM 986 C CA . ARG A 1 126 ? 16.905 -5.596 18.580 1.00 43.88 126 ARG A CA 1
ATOM 987 C C . ARG A 1 126 ? 16.165 -6.761 17.901 1.00 43.88 126 ARG A C 1
ATOM 989 O O . ARG A 1 126 ? 15.130 -7.201 18.389 1.00 43.88 126 ARG A O 1
ATOM 996 N N . LEU A 1 127 ? 16.671 -7.253 16.770 1.00 44.19 127 LEU A N 1
ATOM 997 C CA . LEU A 1 127 ? 16.135 -8.363 15.969 1.00 44.19 127 LEU A CA 1
ATOM 998 C C . LEU A 1 127 ? 16.473 -9.728 16.578 1.00 44.19 127 LEU A C 1
ATOM 1000 O O . LEU A 1 127 ? 15.907 -10.721 16.134 1.00 44.19 127 LEU A O 1
ATOM 1004 N N . SER A 1 128 ? 17.327 -9.790 17.606 1.00 45.47 128 SER A N 1
ATOM 1005 C CA . SER A 1 128 ? 17.513 -10.997 18.424 1.00 45.47 128 SER A CA 1
ATOM 1006 C C . SER A 1 128 ? 16.208 -11.477 19.083 1.00 45.47 128 SER A C 1
ATOM 1008 O O . SER A 1 128 ? 16.118 -12.642 19.460 1.00 45.47 128 SER A O 1
ATOM 1010 N N . GLU A 1 129 ? 15.183 -10.616 19.164 1.00 51.16 129 GLU A N 1
ATOM 1011 C CA . GLU A 1 129 ? 13.856 -10.923 19.720 1.00 51.16 129 GLU A CA 1
ATOM 1012 C C . GLU A 1 129 ? 12.723 -10.990 18.676 1.00 51.16 129 GLU A C 1
ATOM 1014 O O . GLU A 1 129 ? 11.605 -11.400 18.992 1.00 51.16 129 GLU A O 1
ATOM 1019 N N . LEU A 1 130 ? 12.972 -10.608 17.421 1.00 51.03 130 LEU A N 1
ATOM 1020 C CA . LEU A 1 130 ? 12.005 -10.810 16.338 1.00 51.03 130 LEU A CA 1
ATOM 1021 C C . LEU A 1 130 ? 12.105 -12.2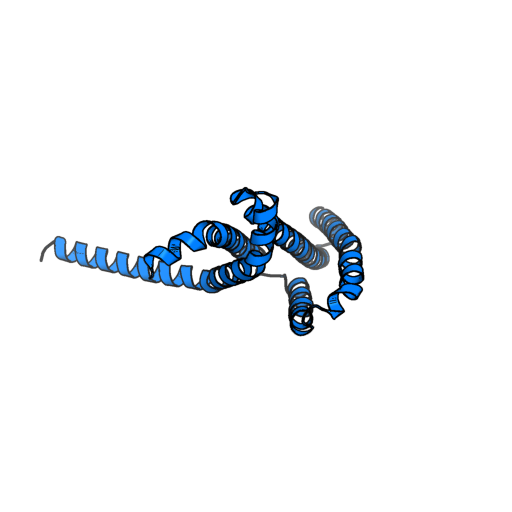67 15.867 1.00 51.03 130 LEU A C 1
ATOM 1023 O O . LEU A 1 130 ? 13.217 -12.782 15.739 1.00 51.03 130 LEU A O 1
ATOM 1027 N N . PRO A 1 131 ? 10.986 -12.958 15.570 1.00 49.06 131 PRO A N 1
ATOM 1028 C CA . PRO A 1 131 ? 11.067 -14.326 15.086 1.00 49.06 131 PRO A CA 1
ATOM 1029 C C . PRO A 1 131 ? 11.909 -14.329 13.808 1.00 49.06 131 PRO A C 1
ATOM 1031 O O . PRO A 1 131 ? 11.512 -13.734 12.811 1.00 49.06 131 PRO A O 1
ATOM 1034 N N . MET A 1 132 ? 13.067 -14.993 13.824 1.00 48.25 132 MET A N 1
ATOM 1035 C CA . MET A 1 132 ? 13.988 -15.115 12.680 1.00 48.25 132 MET A CA 1
ATOM 1036 C C . MET A 1 132 ? 13.288 -15.608 11.402 1.00 48.25 132 MET A C 1
ATOM 1038 O O . MET A 1 132 ? 13.698 -15.285 10.286 1.00 48.25 132 MET A O 1
ATOM 1042 N N . ALA A 1 133 ? 12.174 -16.326 11.564 1.00 52.47 133 ALA A N 1
ATOM 1043 C CA . ALA A 1 133 ? 11.261 -16.690 10.491 1.00 52.47 133 ALA A CA 1
ATOM 1044 C C . ALA A 1 133 ? 10.748 -15.466 9.712 1.00 52.47 133 ALA A C 1
ATOM 1046 O O . ALA A 1 133 ? 10.706 -15.512 8.492 1.00 52.47 133 ALA A O 1
ATOM 1047 N N . ALA A 1 134 ? 10.414 -14.361 10.387 1.00 47.72 134 ALA A N 1
ATOM 1048 C CA . ALA A 1 134 ? 9.842 -13.171 9.768 1.00 47.72 134 ALA A CA 1
ATOM 1049 C C . ALA A 1 134 ? 10.840 -12.400 8.888 1.00 47.72 134 ALA A C 1
ATOM 1051 O O . ALA A 1 134 ? 10.534 -11.989 7.771 1.00 47.72 134 ALA A O 1
ATOM 1052 N N . ALA A 1 135 ? 12.063 -12.234 9.391 1.00 51.00 135 ALA A N 1
ATOM 1053 C CA . ALA A 1 135 ? 13.122 -11.530 8.677 1.00 51.00 135 ALA A CA 1
ATOM 1054 C C . ALA A 1 135 ? 13.639 -12.336 7.474 1.00 51.00 135 ALA A C 1
ATOM 1056 O O . ALA A 1 135 ? 13.909 -11.763 6.419 1.00 51.00 135 ALA A O 1
ATOM 1057 N N . SER A 1 136 ? 13.733 -13.664 7.614 1.00 53.06 136 SER A N 1
ATOM 1058 C CA . SER A 1 136 ? 14.229 -14.548 6.552 1.00 53.06 136 SER A CA 1
ATOM 1059 C C . SER A 1 136 ? 13.288 -14.671 5.350 1.00 53.06 136 SER A C 1
ATOM 1061 O O . SER A 1 136 ? 13.786 -14.936 4.261 1.00 53.06 136 SER A O 1
ATOM 1063 N N . TRP A 1 137 ? 11.976 -14.427 5.493 1.00 46.03 137 TRP A N 1
ATOM 1064 C CA . TRP A 1 137 ? 11.065 -14.351 4.337 1.00 46.03 137 TRP A CA 1
ATOM 1065 C C . TRP A 1 137 ? 10.991 -12.948 3.725 1.00 46.03 137 TRP A C 1
ATOM 1067 O O . TRP A 1 137 ? 10.927 -12.817 2.505 1.00 46.03 137 TRP A O 1
ATOM 1077 N N . ALA A 1 138 ? 11.016 -11.896 4.547 1.00 47.62 138 ALA A N 1
ATOM 1078 C CA . ALA A 1 138 ? 10.790 -10.532 4.075 1.00 47.62 138 ALA A CA 1
ATOM 1079 C C . ALA A 1 138 ? 11.990 -9.965 3.300 1.00 47.62 138 ALA A C 1
ATOM 1081 O O . ALA A 1 138 ? 11.809 -9.331 2.264 1.00 47.62 138 ALA A O 1
ATOM 1082 N N . LEU A 1 139 ? 13.219 -10.206 3.774 1.00 51.44 139 LEU A N 1
ATOM 1083 C CA . LEU A 1 139 ? 14.435 -9.641 3.175 1.00 51.44 139 LEU A CA 1
ATOM 1084 C C . LEU A 1 139 ? 14.716 -10.155 1.749 1.00 51.44 139 LEU A C 1
ATOM 1086 O O . LEU A 1 139 ? 14.969 -9.324 0.875 1.00 51.44 139 LEU A O 1
ATOM 1090 N N . PRO A 1 140 ? 14.654 -11.472 1.462 1.00 53.00 140 PRO A N 1
ATOM 1091 C CA . PRO A 1 140 ? 14.831 -11.977 0.102 1.00 53.00 140 PRO A CA 1
ATOM 1092 C C . PRO A 1 140 ? 13.684 -11.561 -0.814 1.00 53.00 140 PRO A C 1
ATOM 1094 O O . PRO A 1 140 ? 13.948 -11.142 -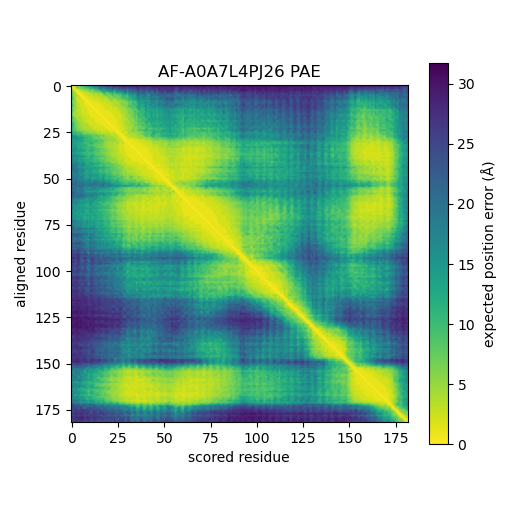1.929 1.00 53.00 140 PRO A O 1
ATOM 1097 N N . ALA A 1 141 ? 12.436 -11.576 -0.332 1.00 51.19 141 ALA A N 1
ATOM 1098 C CA . ALA A 1 141 ? 11.287 -11.138 -1.123 1.00 51.19 141 ALA A CA 1
ATOM 1099 C C . ALA A 1 141 ? 11.392 -9.657 -1.521 1.00 51.19 141 ALA A C 1
ATOM 1101 O O . ALA A 1 141 ? 11.104 -9.311 -2.659 1.00 51.19 141 ALA A O 1
ATOM 1102 N N . LEU A 1 142 ? 11.859 -8.791 -0.614 1.00 50.41 142 LEU A N 1
ATOM 1103 C CA . LEU A 1 142 ? 12.141 -7.385 -0.914 1.00 50.41 142 LEU A CA 1
ATOM 1104 C C . LEU A 1 142 ? 13.267 -7.237 -1.938 1.00 50.41 142 LEU A C 1
ATOM 1106 O O . LEU A 1 142 ? 13.153 -6.432 -2.855 1.00 50.41 142 LEU A O 1
ATOM 1110 N N . ARG A 1 143 ? 14.343 -8.018 -1.800 1.00 48.97 143 ARG A N 1
ATOM 1111 C CA . ARG A 1 143 ? 15.472 -8.003 -2.737 1.00 48.97 143 ARG A CA 1
ATOM 1112 C C . ARG A 1 143 ? 15.056 -8.478 -4.128 1.00 48.97 143 ARG A C 1
ATOM 1114 O O . ARG A 1 143 ? 15.325 -7.775 -5.091 1.00 48.97 143 ARG A O 1
ATOM 1121 N N . ASP A 1 144 ? 14.385 -9.621 -4.212 1.00 54.19 144 ASP A N 1
ATOM 1122 C CA . ASP A 1 144 ? 13.903 -10.215 -5.460 1.00 54.19 144 ASP A CA 1
ATOM 1123 C C . ASP A 1 144 ? 12.842 -9.328 -6.121 1.00 54.19 144 ASP A C 1
ATOM 1125 O O . ASP A 1 144 ? 12.755 -9.259 -7.342 1.00 54.19 144 ASP A O 1
ATOM 1129 N N . TRP A 1 145 ? 12.056 -8.592 -5.335 1.00 52.56 145 TRP A N 1
ATOM 1130 C CA . TRP A 1 145 ? 11.103 -7.608 -5.836 1.00 52.56 145 TRP A CA 1
ATOM 1131 C C . TRP A 1 145 ? 11.786 -6.361 -6.415 1.00 52.56 145 TRP A C 1
ATOM 1133 O O . TRP A 1 145 ? 11.432 -5.925 -7.508 1.00 52.56 145 TRP A O 1
ATOM 1143 N N . VAL A 1 146 ? 12.803 -5.825 -5.728 1.00 51.84 146 VAL A N 1
ATOM 1144 C CA . VAL A 1 146 ? 13.617 -4.707 -6.238 1.00 51.84 146 VAL A CA 1
ATOM 1145 C C . VAL A 1 146 ? 14.334 -5.095 -7.535 1.00 51.84 146 VAL A C 1
ATOM 1147 O O . VAL A 1 146 ? 14.458 -4.261 -8.425 1.00 51.84 146 VAL A O 1
ATOM 1150 N N . THR A 1 147 ? 14.771 -6.350 -7.677 1.00 51.84 147 THR A N 1
ATOM 1151 C CA . THR A 1 147 ? 15.497 -6.825 -8.868 1.00 51.84 147 THR A CA 1
ATOM 1152 C C . THR A 1 147 ? 14.606 -7.362 -9.992 1.00 51.84 147 THR A C 1
ATOM 1154 O O . THR A 1 147 ? 15.084 -7.489 -11.112 1.00 51.84 147 THR A O 1
ATOM 1157 N N . SER A 1 148 ? 13.332 -7.685 -9.740 1.00 53.62 148 SER A N 1
ATOM 1158 C CA . SER A 1 148 ? 12.381 -8.178 -10.762 1.00 53.62 148 SER A CA 1
ATOM 1159 C C . SER A 1 148 ? 11.395 -7.118 -11.264 1.00 53.62 148 SER A C 1
ATOM 1161 O O . SER A 1 148 ? 10.522 -7.421 -12.081 1.00 53.62 148 SER A O 1
ATOM 1163 N N . GLY A 1 149 ? 11.525 -5.877 -10.785 1.00 51.12 149 GLY A N 1
ATOM 1164 C CA . GLY A 1 149 ? 10.553 -4.785 -10.893 1.00 51.12 149 GLY A CA 1
ATOM 1165 C C . GLY A 1 149 ? 10.242 -4.239 -12.292 1.00 51.12 149 GLY A C 1
ATOM 1166 O O . GLY A 1 149 ? 9.763 -3.120 -12.386 1.00 51.12 149 GLY A O 1
ATOM 1167 N N . ALA A 1 150 ? 10.453 -4.979 -13.379 1.00 49.97 150 ALA A N 1
ATOM 1168 C CA . ALA A 1 150 ? 10.378 -4.434 -14.732 1.00 49.97 150 ALA A CA 1
ATOM 1169 C C . ALA A 1 150 ? 8.957 -4.288 -15.332 1.00 49.97 150 ALA A C 1
ATOM 1171 O O . ALA A 1 150 ? 8.799 -3.554 -16.303 1.00 49.97 150 ALA A O 1
ATOM 1172 N N . SER A 1 151 ? 7.904 -4.957 -14.822 1.00 53.06 151 SER A N 1
ATOM 1173 C CA . SER A 1 151 ? 6.640 -5.067 -15.600 1.00 53.06 151 SER A CA 1
ATOM 1174 C C . SER A 1 151 ? 5.297 -4.845 -14.886 1.00 53.06 151 SER A C 1
ATOM 1176 O O . SER A 1 151 ? 4.283 -4.723 -15.571 1.00 53.06 151 SER A O 1
ATOM 1178 N N . SER A 1 152 ? 5.232 -4.733 -13.554 1.00 62.75 152 SER A N 1
ATOM 1179 C CA . SER A 1 152 ? 3.942 -4.663 -12.827 1.00 62.75 152 SER A CA 1
ATOM 1180 C C . SER A 1 152 ? 3.842 -3.567 -11.758 1.00 62.75 152 SER A C 1
ATOM 1182 O O . SER A 1 152 ? 2.864 -3.519 -11.011 1.00 62.75 152 SER A O 1
ATOM 1184 N N . VAL A 1 153 ? 4.800 -2.635 -11.714 1.00 68.25 153 VAL A N 1
ATOM 1185 C CA . VAL A 1 153 ? 4.867 -1.545 -10.718 1.00 68.25 153 VAL A CA 1
ATOM 1186 C C . VAL A 1 153 ? 3.556 -0.747 -10.580 1.00 68.25 153 VAL A C 1
ATOM 1188 O O . VAL A 1 153 ? 3.109 -0.563 -9.445 1.00 68.25 153 VAL A O 1
ATOM 1191 N N . PRO A 1 154 ? 2.862 -0.341 -11.665 1.00 71.50 154 PRO A N 1
ATOM 1192 C CA . PRO A 1 154 ? 1.588 0.378 -11.543 1.00 71.50 154 PRO A CA 1
ATOM 1193 C C . PRO A 1 154 ? 0.463 -0.463 -10.924 1.00 71.50 154 PRO A C 1
ATOM 1195 O O . PRO A 1 154 ? -0.354 0.046 -10.152 1.00 71.50 154 PRO A O 1
ATOM 1198 N N . VAL A 1 155 ? 0.422 -1.760 -11.244 1.00 74.50 155 VAL A N 1
ATOM 1199 C CA . VAL A 1 155 ? -0.587 -2.691 -10.716 1.00 74.50 155 VAL A CA 1
ATOM 1200 C C . VAL A 1 155 ? -0.374 -2.880 -9.219 1.00 74.50 155 VAL A C 1
ATOM 1202 O O . VAL A 1 155 ? -1.311 -2.718 -8.445 1.00 74.50 155 VAL A O 1
ATOM 1205 N N . LEU A 1 156 ? 0.870 -3.100 -8.797 1.00 73.50 156 LEU A N 1
ATOM 1206 C CA . LEU A 1 156 ? 1.219 -3.258 -7.386 1.00 73.50 156 LEU A CA 1
ATOM 1207 C C . LEU A 1 156 ? 0.961 -1.989 -6.570 1.00 73.50 156 LEU A C 1
ATOM 1209 O O . LEU A 1 156 ? 0.476 -2.071 -5.445 1.00 73.50 156 LEU A O 1
ATOM 1213 N N . PHE A 1 157 ? 1.235 -0.812 -7.138 1.00 79.69 157 PHE A N 1
ATOM 1214 C CA . PHE A 1 157 ? 0.896 0.461 -6.505 1.00 79.69 157 PHE A CA 1
ATOM 1215 C C . PHE A 1 157 ? -0.615 0.596 -6.283 1.00 79.69 157 PHE A C 1
ATOM 1217 O O . PHE A 1 157 ? -1.061 1.018 -5.213 1.00 79.69 157 PHE A O 1
ATOM 1224 N N . THR A 1 158 ? -1.405 0.192 -7.278 1.00 83.38 158 THR A N 1
ATOM 1225 C CA . THR A 1 158 ? -2.869 0.208 -7.207 1.00 83.38 158 THR A CA 1
ATOM 1226 C C . THR A 1 158 ? -3.376 -0.772 -6.150 1.00 83.38 158 THR A C 1
ATOM 1228 O O . THR A 1 158 ? -4.131 -0.376 -5.263 1.00 83.38 158 THR A O 1
ATOM 1231 N N . GLU A 1 159 ? -2.923 -2.028 -6.191 1.00 83.88 159 GLU A N 1
ATOM 1232 C CA . GLU A 1 159 ? -3.297 -3.055 -5.216 1.00 83.88 159 GLU A CA 1
ATOM 1233 C C . GLU A 1 159 ? -2.914 -2.639 -3.793 1.00 83.88 159 GLU A C 1
ATOM 1235 O O . GLU A 1 159 ? -3.739 -2.713 -2.885 1.00 83.88 159 GLU A O 1
ATOM 1240 N N . PHE A 1 160 ? -1.701 -2.127 -3.584 1.00 86.00 160 PHE A N 1
ATOM 1241 C CA . PHE A 1 160 ? -1.269 -1.681 -2.264 1.00 86.00 160 PHE A CA 1
ATOM 1242 C C . PHE A 1 160 ? -2.093 -0.495 -1.756 1.00 86.00 160 PHE A C 1
ATOM 1244 O O . PHE A 1 160 ? -2.521 -0.495 -0.603 1.00 86.00 160 PHE A O 1
ATOM 1251 N N . THR A 1 161 ? -2.376 0.489 -2.612 1.00 86.06 161 THR A N 1
ATOM 1252 C CA . THR A 1 161 ? -3.219 1.636 -2.248 1.00 86.06 161 THR A CA 1
ATOM 1253 C C . THR A 1 161 ? -4.595 1.162 -1.777 1.00 86.06 161 THR A C 1
ATOM 1255 O O . THR A 1 161 ? -5.057 1.558 -0.707 1.00 86.06 161 THR A O 1
ATOM 1258 N N . VAL A 1 162 ? -5.226 0.247 -2.520 1.00 87.81 162 VAL A N 1
ATOM 1259 C CA . VAL A 1 162 ? -6.515 -0.351 -2.139 1.00 87.81 162 VAL A CA 1
ATOM 1260 C C . VAL A 1 162 ? -6.403 -1.131 -0.822 1.00 87.81 162 VAL A C 1
ATOM 1262 O O . VAL A 1 162 ? -7.267 -0.986 0.044 1.00 87.81 162 VAL A O 1
ATOM 1265 N N . ALA A 1 163 ? -5.325 -1.896 -0.615 1.00 89.06 163 ALA A N 1
ATOM 1266 C CA . ALA A 1 163 ? -5.091 -2.615 0.639 1.00 89.06 163 ALA A CA 1
ATOM 1267 C C . ALA A 1 163 ? -4.971 -1.667 1.840 1.00 89.06 163 ALA A C 1
ATOM 1269 O O . ALA A 1 163 ? -5.521 -1.957 2.903 1.00 89.06 163 ALA A O 1
ATOM 1270 N N . VAL A 1 164 ? -4.289 -0.529 1.684 1.00 88.69 164 VAL A N 1
ATOM 1271 C CA . VAL A 1 164 ? -4.154 0.508 2.719 1.00 88.69 164 VAL A CA 1
ATOM 1272 C C . VAL A 1 164 ? -5.522 1.077 3.096 1.00 88.69 164 VAL A C 1
ATOM 1274 O O . VAL A 1 164 ? -5.840 1.153 4.285 1.00 88.69 164 VAL A O 1
ATOM 1277 N N . PHE A 1 165 ? -6.361 1.402 2.106 1.00 89.06 165 PHE A N 1
ATOM 1278 C CA . PHE A 1 165 ? -7.729 1.864 2.354 1.00 89.06 165 PHE A CA 1
ATOM 1279 C C . PHE A 1 165 ? -8.556 0.815 3.100 1.00 89.06 165 PHE A C 1
ATOM 1281 O O . PHE A 1 165 ? -9.147 1.124 4.134 1.00 89.06 165 PHE A O 1
ATOM 1288 N N . PHE A 1 166 ? -8.566 -0.436 2.635 1.00 88.62 166 PHE A N 1
ATOM 1289 C CA . PHE A 1 166 ? -9.305 -1.504 3.311 1.00 88.62 166 PHE A CA 1
ATOM 1290 C C . PHE A 1 166 ? -8.804 -1.758 4.728 1.00 88.62 166 PHE A C 1
ATOM 1292 O O . PHE A 1 166 ? -9.620 -1.907 5.631 1.00 88.62 166 PHE A O 1
ATOM 1299 N N . THR A 1 167 ? -7.492 -1.719 4.951 1.00 88.81 167 THR A N 1
ATOM 1300 C CA . THR A 1 167 ? -6.895 -1.868 6.285 1.00 88.81 167 THR A CA 1
ATOM 1301 C C . THR A 1 167 ? -7.383 -0.780 7.234 1.00 88.81 167 THR A C 1
ATOM 1303 O O . THR A 1 167 ? -7.796 -1.076 8.355 1.00 88.81 167 THR A O 1
ATOM 1306 N N . TYR A 1 168 ? -7.374 0.477 6.781 1.00 89.44 168 TYR A N 1
ATOM 1307 C CA . TYR A 1 168 ? -7.858 1.611 7.563 1.00 89.44 168 TYR A CA 1
ATOM 1308 C C . TYR A 1 168 ? -9.317 1.413 7.997 1.00 89.44 168 TYR A C 1
ATOM 1310 O O . TYR A 1 168 ? -9.626 1.505 9.188 1.00 89.44 168 TYR A O 1
ATOM 1318 N N . TYR A 1 169 ? -10.199 1.064 7.055 1.00 86.81 169 TYR A N 1
ATOM 1319 C CA . TYR A 1 169 ? -11.612 0.821 7.353 1.00 86.81 169 TYR A CA 1
ATOM 1320 C C . TYR A 1 169 ? -11.825 -0.412 8.237 1.00 86.81 169 TYR A C 1
ATOM 1322 O O . TYR A 1 169 ? -12.619 -0.356 9.172 1.00 86.81 169 TYR A O 1
ATOM 1330 N N . MET A 1 170 ? -11.084 -1.503 8.023 1.00 86.38 170 MET A N 1
ATOM 1331 C CA . MET A 1 170 ? -11.214 -2.711 8.844 1.00 86.38 170 MET A CA 1
ATOM 1332 C C . MET A 1 170 ? -10.865 -2.468 10.312 1.00 86.38 170 MET A C 1
ATOM 1334 O O . MET A 1 170 ? -11.515 -3.033 11.187 1.00 86.38 170 MET A O 1
ATOM 1338 N N . ILE A 1 171 ? -9.858 -1.641 10.604 1.00 84.56 171 ILE A N 1
ATOM 1339 C CA . ILE A 1 171 ? -9.477 -1.350 11.994 1.00 84.56 171 ILE A CA 1
ATOM 1340 C C . ILE A 1 171 ? -10.507 -0.420 12.660 1.00 84.56 171 ILE A C 1
ATOM 1342 O O . ILE A 1 171 ? -10.811 -0.600 13.839 1.00 84.56 171 ILE A O 1
ATOM 1346 N N . ILE A 1 172 ? -11.071 0.547 11.926 1.00 82.62 172 ILE A N 1
ATOM 1347 C CA . ILE A 1 172 ? -12.078 1.477 12.466 1.00 82.62 172 ILE A CA 1
ATOM 1348 C C . ILE A 1 172 ? -13.435 0.791 12.681 1.00 82.62 172 ILE A C 1
ATOM 1350 O O . ILE A 1 172 ? -14.019 0.928 13.760 1.00 82.62 172 ILE A O 1
ATOM 1354 N N . ASP A 1 173 ? -13.914 0.040 11.687 1.00 78.00 173 ASP A N 1
ATOM 1355 C CA . ASP A 1 173 ? -15.274 -0.519 11.647 1.00 78.00 173 ASP A CA 1
ATOM 1356 C C . ASP A 1 173 ? -15.350 -2.007 12.045 1.00 78.00 173 ASP A C 1
ATOM 1358 O O . ASP A 1 173 ? -16.441 -2.555 12.240 1.00 78.00 173 ASP A O 1
ATOM 1362 N N . GLY A 1 174 ? -14.208 -2.681 12.220 1.00 65.69 174 GLY A N 1
ATOM 1363 C CA . GLY A 1 174 ? -14.114 -4.107 12.566 1.00 65.69 174 GLY A CA 1
ATOM 1364 C C . GLY A 1 174 ? -14.945 -4.553 13.782 1.00 65.69 174 GLY A C 1
ATOM 1365 O O . GLY A 1 174 ? -15.613 -5.585 13.702 1.00 65.69 174 GLY A O 1
ATOM 1366 N N . PRO A 1 175 ? -15.007 -3.791 14.894 1.00 60.16 175 PRO A N 1
ATOM 1367 C CA . PRO A 1 175 ? -15.844 -4.159 16.04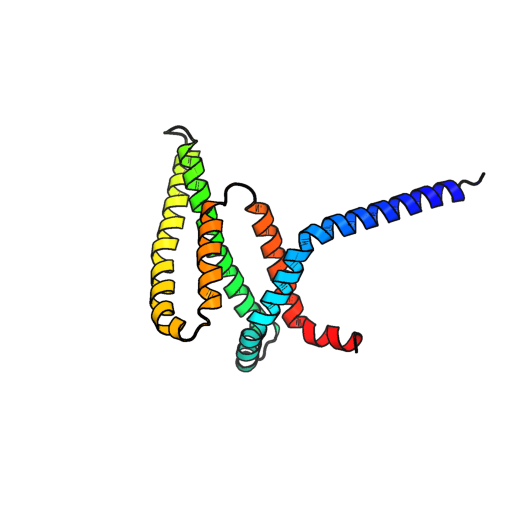0 1.00 60.16 175 PRO A CA 1
ATOM 1368 C C . PRO A 1 175 ? -17.357 -4.050 15.773 1.00 60.16 175 PRO A C 1
ATOM 1370 O O . PRO A 1 175 ? -18.151 -4.674 16.476 1.00 60.16 175 PRO A O 1
ATOM 1373 N N . GLY A 1 176 ? -17.773 -3.233 14.798 1.00 53.25 176 GLY A N 1
ATOM 1374 C CA . GLY A 1 176 ? -19.182 -2.977 14.478 1.00 53.25 176 GLY A CA 1
ATOM 1375 C C . GLY A 1 176 ? -19.788 -3.988 13.504 1.00 53.25 176 GLY A C 1
ATOM 1376 O O . GLY A 1 176 ? -20.984 -4.261 13.571 1.00 53.25 176 GLY A O 1
ATOM 1377 N N . THR A 1 177 ? -18.971 -4.585 12.638 1.00 50.34 177 THR A N 1
ATOM 1378 C CA . THR A 1 177 ? -19.416 -5.548 11.615 1.00 50.34 177 THR A CA 1
ATOM 1379 C C . THR A 1 177 ? -19.575 -6.972 12.157 1.00 50.34 177 THR A C 1
ATOM 1381 O O . THR A 1 177 ? -20.466 -7.690 11.710 1.00 50.34 177 THR A O 1
ATOM 1384 N N . LEU A 1 178 ? -18.818 -7.363 13.192 1.00 44.91 178 LEU A N 1
ATOM 1385 C CA . LEU A 1 178 ? -18.989 -8.662 13.866 1.00 44.91 178 LEU A CA 1
ATOM 1386 C C . LEU A 1 178 ? -20.274 -8.774 14.701 1.00 44.91 178 LEU A C 1
ATOM 1388 O O . LEU A 1 178 ? -20.728 -9.882 14.964 1.00 44.91 178 LEU A O 1
ATOM 1392 N N . LYS A 1 179 ? -20.888 -7.651 15.094 1.00 39.31 179 LYS A N 1
ATOM 1393 C CA . LYS A 1 179 ? -22.145 -7.641 15.864 1.00 39.31 179 LYS A CA 1
ATOM 1394 C C . LYS A 1 179 ? -23.386 -8.036 15.058 1.00 39.31 179 LYS A C 1
ATOM 1396 O O . LYS A 1 179 ? -24.431 -8.239 15.657 1.00 39.31 179 LYS A O 1
ATOM 1401 N N . TRP A 1 180 ? -23.280 -8.108 13.732 1.00 38.59 180 TRP A N 1
ATOM 1402 C CA . TRP A 1 180 ? -24.368 -8.536 12.844 1.00 38.59 180 TRP A CA 1
ATOM 1403 C C . TRP A 1 180 ? -24.189 -9.971 12.326 1.00 38.59 180 TRP A C 1
ATOM 1405 O O . TRP A 1 180 ? -25.083 -10.491 11.664 1.00 38.59 180 TRP A O 1
ATOM 1415 N N . ALA A 1 181 ? -23.039 -10.596 12.601 1.00 39.88 181 ALA A N 1
ATOM 1416 C CA . ALA A 1 181 ? -22.691 -11.948 12.154 1.00 39.88 181 ALA A CA 1
ATOM 1417 C C . ALA A 1 181 ? -22.731 -13.002 13.285 1.00 39.88 181 ALA A C 1
ATOM 1419 O O . ALA A 1 181 ? -22.420 -14.167 13.040 1.00 39.88 181 ALA A O 1
ATOM 1420 N N . LEU A 1 182 ? -23.112 -12.591 14.499 1.00 34.91 182 LEU A N 1
ATOM 1421 C CA . LEU A 1 182 ? -23.348 -13.399 15.703 1.00 34.91 182 LEU A CA 1
ATOM 1422 C C . LEU A 1 182 ? -24.711 -13.018 16.285 1.00 34.91 182 LEU A C 1
ATOM 1424 O O . LEU A 1 182 ? -25.386 -13.929 16.810 1.00 34.91 182 LEU A O 1
#